Protein 5DZ8 (pdb70)

B-factor: mean 48.34, std 18.83, range [22.25, 152.91]

Sequence (319 aa):
GPNVAFDIKAQAKGVAEYGNSITAKTKPDGSFEFNHDIDGVKTIGYGKLTGKVNHHYVANKDGSVTAFVDSVTLYKYEYRNVAQNAAVNQNIVFRVLTKDGRPIFEKAHNGNKTFAETLNKTLQLNLKYELKPHASSGNVEVFKIHDDWVHDTHGSALVSYVNNNGPNVAFDIKAQASITAKTKPDGSFEFNHDIDGVKTIGYGKLTGKVNHHYVANKDGSVTAFVDSVTLYKYEYRNVAQNNQNIVFRVLTKDGRPIFEKAHNGNKTFAETLNKTLQLNLKYELKPHASSGNVEVFKIHDDWVHDTHGSALVSYVNNN

Foldseek 3Di:
DDDDDDFDKDADDDVDPPCPRMGWDDDPQFWTKDKDFPLPVHTQKIKMKTWGFHKDKDADPQGKIKIWGFKIWTFKIWMDTDHARPNQQKKKKKWKFFPVRHTQDIDIGRSHDTDMDTRGDIDTDGDMDTGDVVRDPPDDDGIDMDIDIDRDPDDDDDDDDDDPD/DDDDDDAAQDDVCKGDDDDRQFKGKMKHWPVPNPIFKMKMWIWGFHWDWDDDPQQKIKIWRFWIWTFKMWMGTDDADLKWKKKWKFFPVGHTQDIDIDRRHDTDMDTRGDIGTDGDMDTGDVVRDPPDDDGIDMDTDMDRDDDDDDDDDDDDPD

Secondary structure (DSSP, 8-state):
---EEEEEEEEE-----SSTT---EE-TTSEEEEEE---SSS--EEEEEEEEEEEEEEE-TTS-EEEEEEEEEEEEEEEEE-S--SSTTEEEEEEEE-TTS-EEEEEEE-SSS-EEEEEEEEEEEEEEEEE-TT-B---EEEEEEEEEEEE--EEEEEEEEEE--/---EEEEEEEE------B-TTSEEEEEE--TTTS--EEEEEEEEEEEEEEE-TTS-EEEEEEEEEEEEEEEEE-S---EEEEEEEEETTS-EEEEEEE-SSS-EEEEEEEEEEEEEEEEE-TT-B---EEEEEEEEEEEE--EEEEEEEEEE--

Radius of gyration: 28.19 Å; Cα contacts (8 Å, |Δi|>4): 865; chains: 2; bounding box: 104×36×44 Å

Organism: Streptococcus agalactiae serotype III (strain NEM316) (NCBI:txid211110)

InterPro domains:
  IPR019931 LPXTG cell wall anchor motif [PF00746] (893-931)
  IPR019931 LPXTG cell wall anchor motif [PS50847] (900-932)
  IPR021197 Cross-wall-targeting lipoprotein motif [TIGR03726] (9-41)
  IPR026345 Adhesin isopeptide-forming adherence domain [PF17998] (554-723)
  IPR026345 Adhesin isopeptide-forming adherence domain [TIGR04228] (554-723)
  IPR032300 Cell surface antigen, C-terminal [PF16364] (728-882)
  IPR041237 Adhesin BspA, variable domain [PF18220] (300-449)

Solvent-accessible surface area: 16011 Å² total

Nearest PDB structures (foldseek):
  5dz8-assembly1_A  TM=1.006E+00  e=2.793E-30  Streptococcus agalactiae NEM316
  5dz8-assembly1_B  TM=9.490E-01  e=5.717E-24  Streptococcus agalactiae NEM316
  3qaz-assembly8_X  TM=2.531E-01  e=1.085E+00  Homo sapiens
  3qb7-assembly2_C  TM=2.682E-01  e=1.653E+00  Homo sapiens
  6oel-assembly1_C  TM=3.360E-01  e=4.265E+00  Homo sapiens

Structure (mmCIF, N/CA/C/O backbone):
data_5DZ8
#
_entry.id   5DZ8
#
_cell.length_a   148.140
_cell.length_b   34.420
_cell.length_c   92.600
_cell.angle_alpha   90.00
_cell.angle_beta   127.31
_cell.angle_gamma   90.00
#
_symmetry.space_group_name_H-M   'C 1 2 1'
#
loop_
_entity.id
_entity.type
_entity.pdbx_description
1 polymer 'BspA (BspA_V)'
2 non-polymer 'ACETATE ION'
3 non-polymer DI(HYDROXYETHYL)ETHER
4 non-polymer 1,2-ETHANEDIOL
5 water water
#
loop_
_atom_site.group_PDB
_atom_site.id
_atom_site.type_symbol
_atom_site.label_atom_id
_atom_site.label_alt_id
_atom_site.label_comp_id
_atom_site.label_asym_id
_atom_site.label_entity_id
_atom_site.label_seq_id
_atom_site.pdbx_PDB_ins_code
_atom_site.Cartn_x
_atom_site.Cartn_y
_atom_site.Cartn_z
_atom_site.occupancy
_atom_site.B_iso_or_equiv
_atom_site.auth_seq_id
_atom_site.auth_comp_id
_atom_site.auth_asym_id
_atom_site.auth_atom_id
_atom_site.pdbx_PDB_model_num
ATOM 1 N N . GLY A 1 1 ? 34.334 -17.449 31.749 1.00 59.38 -1 GLY A N 1
ATOM 2 C CA . GLY A 1 1 ? 32.998 -18.003 31.355 1.00 58.73 -1 GLY A CA 1
ATOM 3 C C . GLY A 1 1 ? 31.902 -16.980 31.072 1.00 54.07 -1 GLY A C 1
ATOM 4 O O . GLY A 1 1 ? 32.075 -15.786 31.259 1.00 50.35 -1 GLY A O 1
ATOM 5 N N . PRO A 1 2 ? 30.737 -17.447 30.619 1.00 49.41 0 PRO A N 1
ATOM 6 C CA . PRO A 1 2 ? 29.755 -16.463 30.171 1.00 42.29 0 PRO A CA 1
ATOM 7 C C . PRO A 1 2 ? 29.454 -15.443 31.237 1.00 44.15 0 PRO A C 1
ATOM 8 O O . PRO A 1 2 ? 29.192 -15.745 32.402 1.00 54.56 0 PRO A O 1
ATOM 12 N N . ASN A 1 3 ? 28.909 -14.129 30.655 1.00 34.12 285 ASN A N 1
ATOM 13 C CA . ASN A 1 3 ? 28.394 -13.024 31.367 1.00 34.70 285 ASN A CA 1
ATOM 14 C C . ASN A 1 3 ? 27.219 -12.523 30.500 1.00 34.00 285 ASN A C 1
ATOM 15 O O . ASN A 1 3 ? 27.312 -11.522 29.797 1.00 33.20 285 ASN A O 1
ATOM 20 N N . VAL A 1 4 ? 26.147 -13.303 30.530 1.00 35.74 286 VAL A N 1
ATOM 21 C CA . VAL A 1 4 ? 24.977 -13.080 29.759 1.00 36.49 286 VAL A CA 1
ATOM 22 C C . VAL A 1 4 ? 23.777 -12.723 30.590 1.00 32.04 286 VAL A C 1
ATOM 23 O O . VAL A 1 4 ? 23.469 -13.437 31.460 1.00 33.40 286 VAL A O 1
ATOM 27 N N . ALA A 1 5 ? 23.077 -11.643 30.244 1.00 30.38 287 ALA A N 1
ATOM 28 C CA . ALA A 1 5 ? 2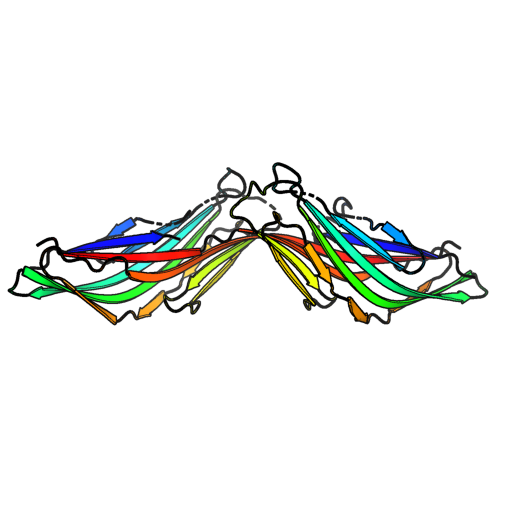1.791 -11.347 30.821 1.00 28.69 287 ALA A CA 1
ATOM 29 C C . ALA A 1 5 ? 20.630 -11.918 29.962 1.00 31.37 287 ALA A C 1
ATOM 30 O O . ALA A 1 5 ? 20.486 -11.603 28.760 1.00 30.40 287 ALA A O 1
ATOM 32 N N . PHE A 1 6 ? 19.827 -12.771 30.590 1.00 28.50 288 PHE A N 1
ATOM 33 C CA . PHE A 1 6 ? 18.717 -13.450 29.952 1.00 29.57 288 PHE A CA 1
ATOM 34 C C . PHE A 1 6 ? 17.437 -12.774 30.416 1.00 29.29 288 PHE A C 1
ATOM 35 O O . PHE A 1 6 ? 17.294 -12.527 31.575 1.00 28.01 288 PHE A O 1
ATOM 43 N N . ASP A 1 7 ? 16.517 -12.475 29.521 1.00 28.91 289 ASP A N 1
ATOM 44 C CA . ASP A 1 7 ? 15.167 -12.171 29.970 1.00 32.34 289 ASP A CA 1
ATOM 45 C C . ASP A 1 7 ? 14.111 -12.731 29.077 1.00 28.23 289 ASP A C 1
ATOM 46 O O . ASP A 1 7 ? 14.372 -13.115 27.939 1.00 24.34 289 ASP A O 1
ATOM 51 N N . ILE A 1 8 ? 12.903 -12.810 29.630 1.00 27.77 290 ILE A N 1
ATOM 52 C CA . ILE A 1 8 ? 11.746 -13.107 28.845 1.00 28.20 290 ILE A CA 1
ATOM 53 C C . ILE A 1 8 ? 10.652 -12.143 29.230 1.00 26.70 290 ILE A C 1
ATOM 54 O O . ILE A 1 8 ? 10.549 -11.760 30.362 1.00 28.16 290 ILE A O 1
ATOM 59 N N . LYS A 1 9 ? 9.870 -11.738 28.241 1.00 28.74 291 LYS A N 1
ATOM 60 C CA . LYS A 1 9 ? 8.815 -10.799 28.411 1.00 30.54 291 LYS A CA 1
ATOM 61 C C . LYS A 1 9 ? 7.647 -11.015 27.429 1.00 29.19 291 LYS A C 1
ATOM 62 O O . LYS A 1 9 ? 7.735 -11.775 26.486 1.00 31.67 291 LYS A O 1
ATOM 68 N N . ALA A 1 10 ? 6.560 -10.328 27.670 1.00 27.93 292 ALA A N 1
ATOM 69 C CA . ALA A 1 10 ? 5.368 -10.460 26.846 1.00 32.18 292 ALA A CA 1
ATOM 70 C C . ALA A 1 10 ? 4.939 -9.088 26.414 1.00 33.12 292 ALA A C 1
ATOM 71 O O . ALA A 1 10 ? 4.892 -8.143 27.218 1.00 33.21 292 ALA A O 1
ATOM 73 N N . GLN A 1 11 ? 4.641 -9.006 25.141 1.00 34.81 293 GLN A N 1
ATOM 74 C CA . GLN A 1 11 ? 4.224 -7.787 24.524 1.00 41.73 293 GLN A CA 1
ATOM 75 C C . GLN A 1 11 ? 3.017 -8.055 23.644 1.00 40.07 293 GLN A C 1
ATOM 76 O O . GLN A 1 11 ? 2.992 -9.013 22.838 1.00 38.66 293 GLN A O 1
ATOM 82 N N . ALA A 1 12 ? 2.012 -7.209 23.805 1.00 48.19 294 ALA A N 1
ATOM 83 C CA . ALA A 1 12 ? 0.789 -7.294 23.016 1.00 54.92 294 ALA A CA 1
ATOM 84 C C . ALA A 1 12 ? 1.055 -6.809 21.598 1.00 55.54 294 ALA A C 1
ATOM 85 O O . ALA A 1 12 ? 1.779 -5.872 21.430 1.00 47.10 294 ALA A O 1
ATOM 87 N N . LYS A 1 13 ? 0.494 -7.513 20.609 1.00 67.28 295 LYS A N 1
ATOM 88 C CA . LYS A 1 13 ? 0.337 -7.054 19.217 1.00 78.84 295 LYS A CA 1
ATOM 89 C C . LYS A 1 13 ? -0.398 -5.703 19.073 1.00 79.15 295 LYS A C 1
ATOM 90 O O . LYS A 1 13 ? -1.626 -5.653 19.045 1.00 74.82 295 LYS A O 1
ATOM 92 N N . GLY A 1 14 ? 0.379 -4.623 19.014 1.00 87.05 296 GLY A N 1
ATOM 93 C CA . GLY A 1 14 ? -0.079 -3.312 18.548 1.00 96.63 296 GLY A CA 1
ATOM 94 C C . GLY A 1 14 ? 0.752 -2.944 17.329 1.00 103.21 296 GLY A C 1
ATOM 95 O O . GLY A 1 14 ? 1.651 -3.697 16.953 1.00 103.76 296 GLY A O 1
ATOM 96 N N . VAL A 1 15 ? 0.451 -1.783 16.737 1.00 111.29 297 VAL A N 1
ATOM 97 C CA . VAL A 1 15 ? 1.065 -1.244 15.485 1.00 113.47 297 VAL A CA 1
ATOM 98 C C . VAL A 1 15 ? 0.157 -1.622 14.323 1.00 108.92 297 VAL A C 1
ATOM 99 O O . VAL A 1 15 ? 0.086 -0.885 13.349 1.00 104.91 297 VAL A O 1
ATOM 103 N N . ALA A 1 18 ? 1.588 0.787 17.853 1.00 83.75 300 ALA A N 1
ATOM 104 C CA . ALA A 1 18 ? 2.258 0.671 19.144 1.00 84.24 300 ALA A CA 1
ATOM 105 C C . ALA A 1 18 ? 3.792 0.494 18.962 1.00 89.08 300 ALA A C 1
ATOM 106 O O . ALA A 1 18 ? 4.408 1.183 18.116 1.00 72.62 300 ALA A O 1
ATOM 108 N N . GLU A 1 19 ? 4.401 -0.441 19.708 1.00 90.08 301 GLU A N 1
ATOM 109 C CA . GLU A 1 19 ? 5.807 -0.311 20.123 1.00 88.29 301 GLU A CA 1
ATOM 110 C C . GLU A 1 19 ? 6.053 1.111 20.698 1.00 81.35 301 GLU A C 1
ATOM 111 O O . GLU A 1 19 ? 6.916 1.846 20.202 1.00 84.81 301 GLU A O 1
ATOM 113 N N . TYR A 1 20 ? 5.220 1.497 21.681 1.00 69.48 302 TYR A N 1
ATOM 114 C CA . TYR A 1 20 ? 5.512 2.582 22.646 1.00 58.53 302 TYR A CA 1
ATOM 115 C C . TYR A 1 20 ? 6.005 1.994 24.004 1.00 55.38 302 TYR A C 1
ATOM 116 O O . TYR A 1 20 ? 6.399 2.744 24.903 1.00 47.48 302 TYR A O 1
ATOM 125 N N . GLY A 1 21 ? 5.962 0.658 24.153 1.00 50.28 303 GLY A N 1
ATOM 126 C CA . GLY A 1 21 ? 6.510 -0.052 25.320 1.00 42.42 303 GLY A CA 1
ATOM 127 C C . GLY A 1 21 ? 5.577 -0.218 26.515 1.00 41.48 303 GLY A C 1
ATOM 128 O O . GLY A 1 21 ? 5.949 -0.827 27.536 1.00 46.03 303 GLY A O 1
ATOM 129 N N . ASN A 1 22 ? 4.369 0.314 26.417 1.00 40.14 304 ASN A N 1
ATOM 130 C CA . ASN A 1 22 ? 3.445 0.284 27.569 1.00 49.71 304 ASN A CA 1
ATOM 131 C C . ASN A 1 22 ? 2.848 -1.097 27.908 1.00 53.43 304 ASN A C 1
ATOM 132 O O . ASN A 1 22 ? 2.531 -1.335 29.083 1.00 49.22 304 ASN A O 1
ATOM 137 N N . SER A 1 23 ? 2.669 -1.977 26.899 1.00 55.18 305 SER A N 1
ATOM 138 C CA . SER A 1 23 ? 2.068 -3.338 27.122 1.00 57.95 305 SER A CA 1
ATOM 139 C C . SER A 1 23 ? 3.095 -4.420 27.633 1.00 52.27 305 SER A C 1
ATOM 140 O O . SER A 1 23 ? 2.742 -5.539 27.970 1.00 61.62 305 SER A O 1
ATOM 143 N N . ILE A 1 24 ? 4.358 -4.054 27.720 1.00 54.54 306 ILE A N 1
ATOM 144 C CA . ILE A 1 24 ? 5.426 -4.974 28.070 1.00 51.00 306 ILE A CA 1
ATOM 145 C C . ILE A 1 24 ? 5.313 -5.435 29.519 1.00 48.25 306 ILE A C 1
ATOM 146 O O . ILE A 1 24 ? 5.278 -4.620 30.409 1.00 53.20 306 ILE A O 1
ATOM 159 N N . THR A 1 26 ? 7.442 -7.829 32.160 1.00 44.04 308 THR A N 1
ATOM 160 C CA . THR A 1 26 ? 8.642 -8.627 32.353 1.00 44.38 308 THR A CA 1
ATOM 161 C C . THR A 1 26 ? 8.299 -9.756 33.308 1.00 39.20 308 THR A C 1
ATOM 162 O O . THR A 1 26 ? 7.467 -9.640 34.190 1.00 46.74 308 THR A O 1
ATOM 166 N N . ALA A 1 27 ? 8.807 -10.911 32.983 1.00 36.96 309 ALA A N 1
ATOM 167 C CA . ALA A 1 27 ? 8.558 -12.081 33.761 1.00 32.23 309 ALA A CA 1
ATOM 168 C C . ALA A 1 27 ? 9.585 -12.097 34.906 1.00 32.24 309 ALA A C 1
ATOM 169 O O . ALA A 1 27 ? 10.713 -11.640 34.776 1.00 32.82 309 ALA A O 1
ATOM 171 N N . LYS A 1 28 ? 9.174 -12.660 36.012 1.00 30.54 310 LYS A N 1
ATOM 172 C CA . LYS A 1 28 ? 10.082 -13.128 36.992 1.00 34.53 310 LYS A CA 1
ATOM 173 C C . LYS A 1 28 ? 10.886 -14.299 36.361 1.00 32.31 310 LYS A C 1
ATOM 174 O O . LYS A 1 28 ? 10.292 -15.153 35.763 1.00 34.08 310 LYS A O 1
ATOM 180 N N . THR A 1 29 ? 12.218 -14.254 36.397 1.00 30.79 311 THR A N 1
ATOM 181 C CA . THR A 1 29 ? 13.102 -15.255 35.760 1.00 30.41 311 THR A CA 1
ATOM 182 C C . THR A 1 29 ? 14.272 -15.588 36.640 1.00 31.04 311 THR A C 1
ATOM 183 O O . THR A 1 29 ? 14.576 -14.845 37.562 1.00 32.77 311 THR A O 1
ATOM 187 N N . LYS A 1 30 ? 14.884 -16.736 36.358 1.00 31.72 312 LYS A N 1
ATOM 188 C CA . LYS A 1 30 ? 16.167 -17.126 36.877 1.00 32.43 312 LYS A CA 1
ATOM 189 C C . LYS A 1 30 ? 17.116 -17.313 35.695 1.00 32.21 312 LYS A C 1
ATOM 190 O O . LYS A 1 30 ? 16.691 -17.487 34.608 1.00 29.29 312 LYS A O 1
ATOM 196 N N . PRO A 1 31 ? 18.423 -17.315 35.955 1.00 32.03 313 PRO A N 1
ATOM 197 C CA . PRO A 1 31 ? 19.374 -17.486 34.883 1.00 34.92 313 PRO A CA 1
ATOM 198 C C . PRO A 1 31 ? 19.355 -18.835 34.200 1.00 30.56 313 PRO A C 1
ATOM 199 O O . PRO A 1 31 ? 19.802 -18.930 33.076 1.00 32.68 313 PRO A O 1
ATOM 203 N N . ASP A 1 32 ? 18.904 -19.875 34.876 1.00 29.02 314 ASP A N 1
ATOM 204 C CA . ASP A 1 32 ? 18.765 -21.182 34.231 1.00 29.56 314 ASP A CA 1
ATOM 205 C C . ASP A 1 32 ? 17.579 -21.217 33.190 1.00 28.52 314 ASP A C 1
ATOM 206 O O . ASP A 1 32 ? 17.389 -22.219 32.544 1.00 31.33 314 ASP A O 1
ATOM 211 N N . GLY A 1 33 ? 16.764 -20.173 33.080 1.00 25.54 315 GLY A N 1
ATOM 212 C CA . GLY A 1 33 ? 15.719 -20.097 32.061 1.00 24.08 315 GLY A CA 1
ATOM 213 C C . GLY A 1 33 ? 14.341 -20.158 32.667 1.00 23.22 315 GLY A C 1
ATOM 214 O O . GLY A 1 33 ? 13.357 -19.941 31.968 1.00 24.05 315 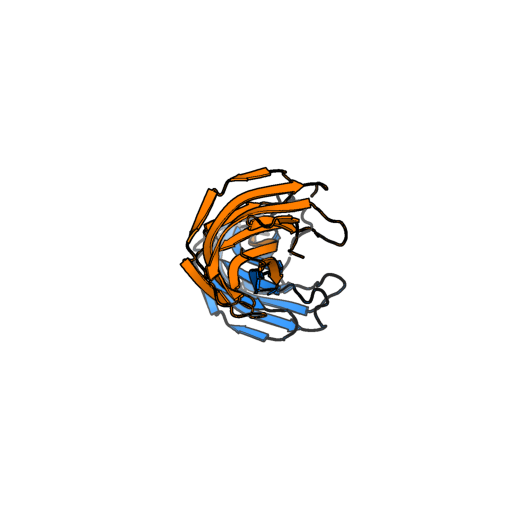GLY A O 1
ATOM 215 N N . SER A 1 34 ? 14.254 -20.456 33.958 1.00 22.55 316 SER A N 1
ATOM 216 C CA . SER A 1 34 ? 12.985 -20.554 34.644 1.00 26.03 316 SER A CA 1
ATOM 217 C C . SER A 1 34 ? 12.257 -19.248 34.575 1.00 26.66 316 SER A C 1
ATOM 218 O O . SER A 1 34 ? 12.877 -18.153 34.715 1.00 27.50 316 SER A O 1
ATOM 221 N N . PHE A 1 35 ? 10.951 -19.332 34.364 1.00 24.83 317 PHE A N 1
ATOM 222 C CA . PHE A 1 35 ? 10.173 -18.126 34.340 1.00 26.33 317 PHE A CA 1
ATOM 223 C C . PHE A 1 35 ? 8.773 -18.304 34.818 1.00 27.58 317 PHE A C 1
ATOM 224 O O . PHE A 1 35 ? 8.221 -19.390 34.801 1.00 28.46 317 PHE A O 1
ATOM 232 N N . GLU A 1 36 ? 8.176 -17.168 35.099 1.00 27.79 318 GLU A N 1
ATOM 233 C CA . GLU A 1 36 ? 6.834 -17.074 35.548 1.00 32.46 318 GLU A CA 1
ATOM 234 C C . GLU A 1 36 ? 6.262 -15.690 35.191 1.00 34.11 318 GLU A C 1
ATOM 235 O O . GLU A 1 36 ? 6.742 -14.648 35.672 1.00 32.82 318 GLU A O 1
ATOM 241 N N . PHE A 1 37 ? 5.248 -15.720 34.336 1.00 36.48 319 PHE A N 1
ATOM 242 C CA . PHE A 1 37 ? 4.361 -14.576 34.076 1.00 37.99 319 PHE A CA 1
ATOM 243 C C . PHE A 1 37 ? 3.163 -14.526 35.010 1.00 35.26 319 PHE A C 1
ATOM 244 O O . PHE A 1 37 ? 2.490 -15.503 35.168 1.00 36.25 319 PHE A O 1
ATOM 252 N N . ASN A 1 38 ? 2.873 -13.363 35.562 1.00 40.36 320 ASN A N 1
ATOM 253 C CA . ASN A 1 38 ? 1.660 -13.138 36.383 1.00 40.60 320 ASN A CA 1
ATOM 254 C C . ASN A 1 38 ? 0.802 -12.103 35.699 1.00 38.03 320 ASN A C 1
ATOM 255 O O . ASN A 1 38 ? 1.312 -11.128 35.276 1.00 50.05 320 ASN A O 1
ATOM 260 N N . HIS A 1 39 ? -0.482 -12.319 35.549 1.00 42.57 321 HIS A N 1
AT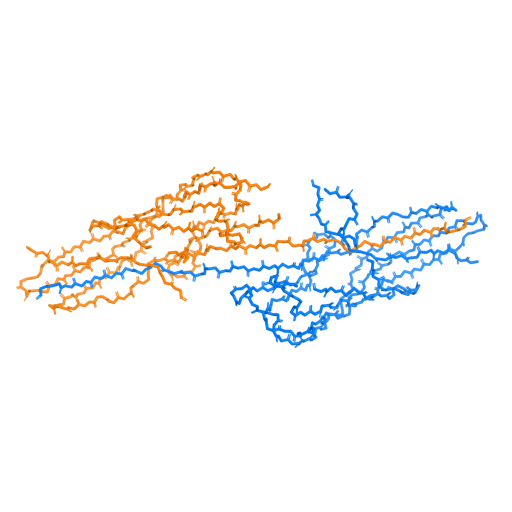OM 261 C CA . HIS A 1 39 ? -1.381 -11.277 35.056 1.00 43.28 321 HIS A CA 1
ATOM 262 C C . HIS A 1 39 ? -2.650 -11.067 35.925 1.00 46.25 321 HIS A C 1
ATOM 263 O O . HIS A 1 39 ? -3.265 -12.021 36.422 1.00 45.62 321 HIS A O 1
ATOM 270 N N . ASP A 1 40 ? -3.015 -9.796 36.107 1.00 47.20 322 ASP A N 1
ATOM 271 C CA . ASP A 1 40 ? -4.278 -9.379 36.748 1.00 47.57 322 ASP A CA 1
ATOM 272 C C . ASP A 1 40 ? -5.410 -9.448 35.747 1.00 48.69 322 ASP A C 1
ATOM 273 O O . ASP A 1 40 ? -5.288 -8.911 34.661 1.00 55.31 322 ASP A O 1
ATOM 286 N N . ILE A 1 42 ? -9.199 -8.286 34.856 1.00 60.95 324 ILE A N 1
ATOM 287 C CA . ILE A 1 42 ? -10.043 -7.101 35.103 1.00 63.10 324 ILE A CA 1
ATOM 288 C C . ILE A 1 42 ? -11.400 -7.317 34.431 1.00 61.90 324 ILE A C 1
ATOM 289 O O . ILE A 1 42 ? -11.433 -7.744 33.289 1.00 63.89 324 ILE A O 1
ATOM 294 N N . ASP A 1 43 ? -12.508 -6.959 35.090 1.00 62.03 325 ASP A N 1
ATOM 295 C CA . ASP A 1 43 ? -13.867 -7.286 34.609 1.00 60.30 325 ASP A CA 1
ATOM 296 C C . ASP A 1 43 ? -14.884 -6.226 34.035 1.00 66.88 325 ASP A C 1
ATOM 297 O O . ASP A 1 43 ? -16.068 -6.564 33.937 1.00 71.40 325 ASP A O 1
ATOM 302 N N . GLY A 1 44 ? -14.550 -4.980 33.688 1.00 68.36 326 GLY A N 1
ATOM 303 C CA . GLY A 1 44 ? -13.402 -4.211 34.112 1.00 68.86 326 GLY A CA 1
ATOM 304 C C . GLY A 1 44 ? -13.846 -3.056 35.008 1.00 73.35 326 GLY A C 1
ATOM 305 O O . GLY A 1 44 ? -13.623 -1.900 34.697 1.00 71.08 326 GLY A O 1
ATOM 306 N N . VAL A 1 45 ? -14.493 -3.396 36.121 1.00 76.54 327 VAL A N 1
ATOM 307 C CA . VAL A 1 45 ? -14.701 -2.477 37.260 1.00 78.41 327 VAL A CA 1
ATOM 308 C C . VAL A 1 45 ? -13.601 -2.764 38.319 1.00 77.91 327 VAL A C 1
ATOM 309 O O . VAL A 1 45 ? -13.209 -1.859 39.058 1.00 77.94 327 VAL A O 1
ATOM 313 N N . LYS A 1 46 ? -13.134 -4.019 38.403 1.00 72.83 328 LYS A N 1
ATOM 314 C CA . LYS A 1 46 ? -12.029 -4.407 39.307 1.00 69.69 328 LYS A CA 1
ATOM 315 C C . LYS A 1 46 ? -11.384 -5.753 38.918 1.00 66.99 328 LYS A C 1
ATOM 316 O O . LYS A 1 46 ? -11.827 -6.419 37.968 1.00 65.77 328 LYS A O 1
ATOM 322 N N . THR A 1 47 ? -10.357 -6.135 39.690 1.00 53.42 329 THR A N 1
ATOM 323 C CA . THR A 1 47 ? -9.682 -7.400 39.553 1.00 48.06 329 THR A CA 1
ATOM 324 C C . THR A 1 47 ? -10.564 -8.561 40.035 1.00 46.82 329 THR A C 1
ATOM 325 O O . THR A 1 47 ? -10.970 -8.613 41.193 1.00 50.63 329 THR A O 1
ATOM 329 N N . ILE A 1 48 ? -10.877 -9.482 39.134 1.00 45.21 330 ILE A N 1
ATOM 330 C CA . ILE A 1 48 ? -11.582 -10.723 39.500 1.00 45.58 330 ILE A CA 1
ATOM 331 C C . ILE A 1 48 ? -10.646 -11.903 39.714 1.00 42.25 330 ILE A C 1
ATOM 332 O O . ILE A 1 48 ? -11.053 -12.895 40.296 1.00 42.56 330 ILE A O 1
ATOM 337 N N . GLY A 1 49 ? -9.403 -11.818 39.233 1.00 43.82 331 GLY A N 1
ATOM 338 C CA . GLY A 1 49 ? -8.439 -12.898 39.458 1.00 46.95 331 GLY A CA 1
ATOM 339 C C . GLY A 1 49 ? -7.045 -12.669 38.925 1.00 43.70 331 GLY A C 1
ATOM 340 O O . GLY A 1 49 ? -6.820 -11.728 38.179 1.00 39.43 331 GLY A O 1
ATOM 341 N N . TYR A 1 50 ? -6.139 -13.570 39.316 1.00 43.46 332 TYR A N 1
ATOM 342 C CA . TYR A 1 50 ? -4.752 -13.613 38.852 1.00 42.31 332 TYR A CA 1
ATOM 343 C C . TYR A 1 50 ? -4.395 -14.923 38.108 1.00 40.61 332 TYR A C 1
ATOM 344 O O . TYR A 1 50 ? -4.669 -16.027 38.580 1.00 45.58 332 TYR A O 1
ATOM 353 N N . GLY A 1 51 ? -3.786 -14.775 36.940 1.00 37.46 333 GLY A N 1
ATOM 354 C CA . GLY A 1 51 ? -3.341 -15.859 36.103 1.00 33.59 333 GLY A CA 1
ATOM 355 C C . GLY A 1 51 ? -1.833 -15.938 36.232 1.00 32.94 333 GLY A C 1
ATOM 356 O O . GLY A 1 51 ? -1.182 -14.951 36.469 1.00 33.17 333 GLY A O 1
ATOM 357 N N . LYS A 1 52 ? -1.305 -17.137 36.123 1.00 31.55 334 LYS A N 1
ATOM 358 C CA . LYS A 1 52 ? 0.092 -17.411 36.256 1.00 31.20 334 LYS A CA 1
ATOM 359 C C . LYS A 1 52 ? 0.455 -18.500 35.247 1.00 28.95 334 LYS A C 1
ATOM 360 O O . LYS A 1 52 ? -0.140 -19.575 35.253 1.00 27.06 334 LYS A O 1
ATOM 366 N N . LEU A 1 53 ? 1.404 -18.187 34.372 1.00 26.62 335 LEU A N 1
ATOM 367 C CA . LEU A 1 53 ? 1.977 -19.151 33.445 1.00 26.77 335 LEU A CA 1
ATOM 368 C C . LEU A 1 53 ? 3.444 -19.373 33.831 1.00 25.53 335 LEU A C 1
ATOM 369 O O . LEU A 1 53 ? 4.217 -18.409 33.834 1.00 27.68 335 LEU A O 1
ATOM 374 N N . THR A 1 54 ? 3.798 -20.625 34.122 1.00 22.25 336 THR A N 1
ATOM 375 C CA . THR A 1 54 ? 5.144 -21.032 34.485 1.00 25.21 336 THR A CA 1
ATOM 376 C C . THR A 1 54 ? 5.755 -21.858 33.384 1.00 24.99 336 THR A C 1
ATOM 377 O O . THR A 1 54 ? 5.073 -22.550 32.661 1.00 25.36 336 THR A O 1
ATOM 381 N N . GLY A 1 55 ? 7.063 -21.778 33.284 1.00 24.35 337 GLY A N 1
ATOM 382 C CA . GLY A 1 55 ? 7.782 -22.478 32.262 1.00 25.77 337 GLY A CA 1
ATOM 383 C C . GLY A 1 55 ? 9.295 -22.377 32.402 1.00 24.01 337 GLY A C 1
ATOM 384 O O . GLY A 1 55 ? 9.781 -21.875 33.360 1.00 24.83 337 GLY A O 1
ATOM 385 N N . LYS A 1 56 ? 10.021 -22.828 31.399 1.00 25.39 338 LYS A N 1
ATOM 386 C CA . LYS A 1 56 ? 11.464 -22.772 31.416 1.00 27.76 338 LYS A CA 1
ATOM 387 C C . LYS A 1 56 ? 12.008 -22.764 30.022 1.00 28.21 338 LYS A C 1
ATOM 388 O O . LYS A 1 56 ? 11.646 -23.617 29.221 1.00 27.51 338 LYS A O 1
ATOM 394 N N . VAL A 1 57 ? 12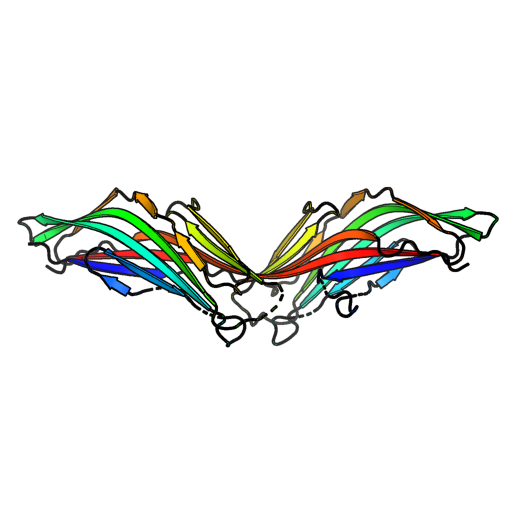.885 -21.803 29.741 1.00 27.88 339 VAL A N 1
ATOM 395 C CA . VAL A 1 57 ? 13.637 -21.783 28.495 1.00 30.59 339 VAL A CA 1
ATOM 396 C C . VAL A 1 57 ? 14.854 -22.639 28.706 1.00 31.18 339 VAL A C 1
ATOM 397 O O . VAL A 1 57 ? 15.570 -22.471 29.711 1.00 29.98 339 VAL A O 1
ATOM 401 N N . ASN A 1 58 ? 15.056 -23.585 27.780 1.00 33.04 340 ASN A N 1
ATOM 402 C CA . ASN A 1 58 ? 16.237 -24.451 27.821 1.00 32.53 340 ASN A CA 1
ATOM 403 C C . ASN A 1 58 ? 17.323 -23.893 26.951 1.00 29.45 340 ASN A C 1
ATOM 404 O O . ASN A 1 58 ? 17.272 -23.953 25.712 1.00 31.76 340 ASN A O 1
ATOM 409 N N . HIS A 1 59 ? 18.303 -23.289 27.598 1.00 27.27 341 HIS A N 1
ATOM 410 C CA . HIS A 1 59 ? 19.390 -22.685 26.864 1.00 30.21 341 HIS A CA 1
ATOM 411 C C . HIS A 1 59 ? 20.750 -23.009 27.484 1.00 32.60 341 HIS A C 1
ATOM 412 O O . HIS A 1 59 ? 20.854 -23.414 28.632 1.00 32.71 341 HIS A O 1
ATOM 419 N N . HIS A 1 60 ? 21.796 -22.812 26.709 1.00 34.16 342 HIS A N 1
ATOM 420 C CA . HIS A 1 60 ? 23.152 -22.953 27.236 1.00 37.69 342 HIS A CA 1
ATOM 421 C C . HIS A 1 60 ? 24.102 -22.048 26.436 1.00 35.04 342 HIS A C 1
ATOM 422 O O . HIS A 1 60 ? 23.806 -21.644 25.310 1.00 35.33 342 HIS A O 1
ATOM 429 N N . TYR A 1 61 ? 25.194 -21.711 27.092 1.00 34.12 343 TYR A N 1
ATOM 430 C CA . TYR A 1 61 ? 26.116 -20.714 26.651 1.00 39.58 343 TYR A CA 1
ATOM 431 C C . TYR A 1 61 ? 27.537 -21.273 26.507 1.00 39.84 343 TYR A C 1
ATOM 432 O O . TYR A 1 61 ? 28.027 -21.910 27.435 1.00 39.54 343 TYR A O 1
ATOM 441 N N . VAL A 1 62 ? 28.203 -20.958 25.394 1.00 39.39 344 VAL A N 1
ATOM 442 C CA . VAL A 1 62 ? 29.656 -21.201 25.270 1.00 45.19 344 VAL A CA 1
ATOM 443 C C . VAL A 1 62 ? 30.492 -19.894 25.235 1.00 42.15 344 VAL A C 1
ATOM 444 O O . VAL A 1 62 ? 30.324 -19.073 24.348 1.00 34.25 344 VAL A O 1
ATOM 448 N N . ALA A 1 63 ? 31.366 -19.688 26.221 1.00 43.13 345 ALA A N 1
ATOM 449 C CA . ALA A 1 63 ? 32.255 -18.495 26.205 1.00 49.73 345 ALA A CA 1
ATOM 450 C C . ALA A 1 63 ? 33.423 -18.692 25.209 1.00 51.48 345 ALA A C 1
ATOM 451 O O . ALA A 1 63 ? 33.967 -19.773 25.134 1.00 51.02 345 ALA A O 1
ATOM 453 N N . ASN A 1 64 ? 33.773 -17.675 24.428 1.00 49.24 346 ASN A N 1
ATOM 454 C CA . ASN A 1 64 ? 34.988 -17.725 23.581 1.00 51.35 346 ASN A CA 1
ATOM 455 C C . ASN A 1 64 ? 36.093 -16.873 24.171 1.00 50.92 346 ASN A C 1
ATOM 456 O O . ASN A 1 64 ? 35.801 -16.010 24.992 1.00 55.05 346 ASN A O 1
ATOM 461 N N . LYS A 1 65 ? 37.340 -17.101 23.733 1.00 57.56 347 LYS A N 1
ATOM 462 C CA . LYS A 1 65 ? 38.533 -16.353 24.216 1.00 58.69 347 LYS A CA 1
ATOM 463 C C . LYS A 1 65 ? 38.389 -14.829 24.118 1.00 55.13 347 LYS A C 1
ATOM 464 O O . LYS A 1 65 ? 38.607 -14.120 25.087 1.00 53.57 347 LYS A O 1
ATOM 466 N N . ASP A 1 66 ? 37.947 -14.364 22.952 1.00 51.83 348 ASP A N 1
ATOM 467 C CA . ASP A 1 66 ? 37.767 -12.925 22.637 1.00 51.97 348 ASP A CA 1
ATOM 468 C C . ASP A 1 66 ? 36.642 -12.176 23.384 1.00 53.00 348 ASP A C 1
ATOM 469 O O . ASP A 1 66 ? 36.381 -11.005 23.103 1.00 54.22 348 ASP A O 1
ATOM 474 N N . GLY A 1 67 ? 35.916 -12.870 24.260 1.00 44.82 349 GLY A N 1
ATOM 475 C CA . GLY A 1 67 ? 34.874 -12.260 25.048 1.00 43.62 349 GLY A CA 1
ATOM 476 C C . GLY A 1 67 ? 33.482 -12.389 24.459 1.00 35.73 349 GLY A C 1
ATOM 477 O O . GLY A 1 67 ? 32.497 -12.066 25.123 1.00 33.45 349 GLY A O 1
ATOM 478 N N . SER A 1 68 ? 33.397 -12.878 23.239 1.00 34.57 350 SER A N 1
ATOM 479 C CA . SER A 1 68 ? 32.105 -13.191 22.646 1.00 35.33 350 SER A CA 1
ATOM 480 C C . SER A 1 68 ? 31.589 -14.480 23.290 1.00 37.13 350 SER A C 1
ATOM 481 O O . SER A 1 68 ? 32.344 -15.225 23.932 1.00 33.24 350 SER A O 1
ATOM 484 N N . VAL A 1 69 ? 30.302 -14.732 23.084 1.00 35.66 351 VAL A N 1
ATOM 485 C CA . VAL A 1 69 ? 29.619 -15.874 23.618 1.00 32.42 351 VAL A CA 1
ATOM 486 C C . VAL A 1 69 ? 28.625 -16.408 22.583 1.00 33.56 351 VAL A C 1
ATOM 487 O O . VAL A 1 69 ? 28.173 -15.654 21.733 1.00 32.62 351 VAL A O 1
ATOM 491 N N . THR A 1 70 ? 28.349 -17.724 22.603 1.00 34.17 352 THR A N 1
ATOM 492 C CA . THR A 1 70 ? 27.309 -18.324 21.763 1.00 34.92 352 THR A CA 1
ATOM 493 C C . THR A 1 70 ? 26.212 -18.793 22.702 1.00 33.72 352 THR A C 1
ATOM 494 O O . THR A 1 70 ? 26.460 -19.561 23.645 1.00 34.16 352 THR A O 1
ATOM 498 N N . ALA A 1 71 ? 25.016 -18.298 22.456 1.00 31.82 353 ALA A N 1
ATOM 499 C CA . ALA A 1 71 ? 23.852 -18.650 23.210 1.00 33.74 353 ALA A CA 1
ATOM 500 C C . ALA A 1 71 ? 23.034 -19.621 22.377 1.00 31.95 353 ALA A C 1
ATOM 501 O O . ALA A 1 71 ? 22.625 -19.272 21.298 1.00 31.00 353 ALA A O 1
ATOM 503 N N . PHE A 1 72 ? 22.761 -20.797 22.915 1.00 33.03 354 PHE A N 1
ATOM 504 C CA . PHE A 1 72 ? 21.921 -21.804 22.254 1.00 34.69 354 PHE A CA 1
ATOM 505 C C . PHE A 1 72 ? 20.579 -21.779 22.930 1.00 33.23 354 PHE A C 1
ATOM 506 O O . PHE A 1 72 ? 20.485 -22.011 24.119 1.00 30.46 354 PHE A O 1
ATOM 514 N N . VAL A 1 73 ? 19.541 -21.476 22.175 1.00 32.84 355 VAL A N 1
ATOM 515 C CA . VAL A 1 73 ? 18.200 -21.506 22.709 1.00 31.40 355 VAL A CA 1
ATOM 516 C C . VAL A 1 73 ? 17.539 -22.739 22.118 1.00 31.62 355 VAL A C 1
ATOM 517 O O . VAL A 1 73 ? 16.976 -22.674 21.040 1.00 31.63 355 VAL A O 1
ATOM 521 N N . ASP A 1 74 ? 17.581 -23.833 22.875 1.00 34.11 356 ASP A N 1
ATOM 522 C CA . ASP A 1 74 ? 17.216 -25.159 22.383 1.00 36.08 356 ASP A CA 1
ATOM 523 C C . ASP A 1 74 ? 15.722 -25.322 22.266 1.00 33.85 356 ASP A C 1
ATOM 524 O O . ASP A 1 74 ? 15.227 -25.637 21.176 1.00 36.00 356 ASP A O 1
ATOM 529 N N . SER A 1 75 ? 15.008 -25.020 23.347 1.00 30.30 357 SER A N 1
ATOM 530 C CA . SER A 1 75 ? 13.581 -25.140 23.369 1.00 28.85 357 SER A CA 1
ATOM 531 C C . SER A 1 75 ? 12.998 -24.336 24.513 1.00 28.58 357 SER A C 1
ATOM 532 O O . SER A 1 75 ? 13.731 -23.780 25.297 1.00 30.84 357 SER A O 1
ATOM 535 N N . VAL A 1 76 ? 11.675 -24.343 24.635 1.00 29.65 358 VAL A N 1
ATOM 536 C CA . VAL A 1 76 ? 11.014 -23.728 25.748 1.00 30.05 358 VAL A CA 1
ATOM 537 C C . VAL A 1 76 ? 9.876 -24.618 26.247 1.00 31.43 358 VAL A C 1
ATOM 538 O O . VAL A 1 76 ? 9.105 -25.128 25.447 1.00 30.08 358 VAL A O 1
ATOM 542 N N . THR A 1 77 ? 9.810 -24.812 27.572 1.00 27.14 359 THR A N 1
ATOM 543 C CA . THR A 1 77 ? 8.861 -25.701 28.122 1.00 29.92 359 THR A CA 1
ATOM 544 C C . THR A 1 77 ? 7.848 -24.909 28.892 1.00 28.74 359 THR A C 1
ATOM 545 O O . THR A 1 77 ? 8.224 -24.075 29.684 1.00 32.76 359 THR A O 1
ATOM 549 N N . LEU A 1 78 ? 6.571 -25.161 28.654 1.00 27.70 360 LEU A N 1
ATOM 550 C CA . LEU A 1 78 ? 5.527 -24.655 29.522 1.00 31.90 360 LEU A CA 1
ATOM 551 C C . LEU A 1 78 ? 5.095 -25.720 30.546 1.00 32.62 360 LEU A C 1
ATOM 552 O O . LEU A 1 78 ? 4.753 -26.830 30.165 1.00 32.46 360 LEU A O 1
ATOM 557 N N . TYR A 1 79 ? 5.058 -25.331 31.817 1.00 30.19 361 TYR A N 1
ATOM 558 C CA . TYR A 1 79 ? 4.682 -26.211 32.905 1.00 30.32 361 TYR A CA 1
ATOM 559 C C . TYR A 1 79 ? 3.212 -26.061 33.221 1.00 28.06 361 TYR A C 1
ATOM 560 O O . TYR A 1 79 ? 2.428 -26.960 32.939 1.00 30.24 361 TYR A O 1
ATOM 569 N N . LYS A 1 80 ? 2.811 -24.923 33.774 1.00 29.68 362 LYS A N 1
ATOM 570 C CA . LYS A 1 80 ? 1.453 -24.798 34.269 1.00 31.43 362 LYS A CA 1
ATOM 571 C C . LYS A 1 80 ? 0.817 -23.473 33.922 1.00 29.14 362 LYS A C 1
ATOM 572 O O . LYS A 1 80 ? 1.484 -22.455 33.829 1.00 28.97 362 LYS A O 1
ATOM 578 N N . TYR A 1 81 ? -0.492 -23.509 33.786 1.00 29.02 363 TYR A N 1
ATOM 579 C CA . TYR A 1 81 ? -1.308 -22.335 33.838 1.00 29.38 363 TYR A CA 1
ATOM 580 C C . TYR A 1 81 ? -2.299 -22.420 34.978 1.00 31.64 363 TYR A C 1
ATOM 581 O O . TYR A 1 81 ? -3.169 -23.289 34.977 1.00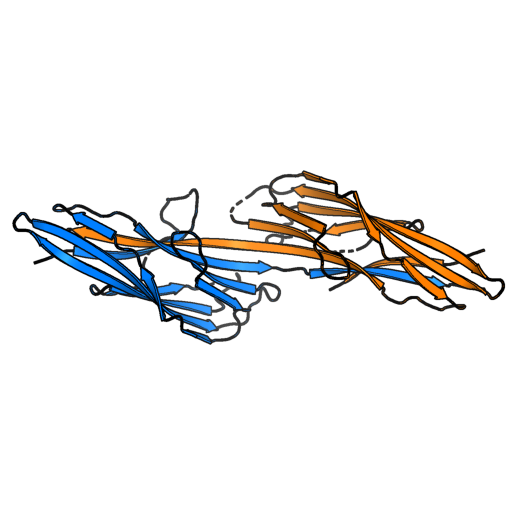 30.07 363 TYR A O 1
ATOM 590 N N . GLU A 1 82 ? -2.180 -21.465 35.892 1.00 29.17 364 GLU A N 1
ATOM 591 C CA . GLU A 1 82 ? -3.022 -21.352 37.032 1.00 34.46 364 GLU A CA 1
ATOM 592 C C . GLU A 1 82 ? -3.789 -20.023 37.075 1.00 36.75 364 GLU A C 1
ATOM 593 O O . GLU A 1 82 ? -3.255 -18.961 36.663 1.00 30.81 364 GLU A O 1
ATOM 599 N N . TYR A 1 83 ? -5.016 -20.113 37.619 1.00 32.99 365 TYR A N 1
ATOM 600 C CA . TYR A 1 83 ? -5.885 -19.021 37.774 1.00 33.09 365 TYR A CA 1
ATOM 601 C C . TYR A 1 83 ? -6.517 -19.066 39.123 1.00 31.90 365 TYR A C 1
ATOM 602 O O . TYR A 1 83 ? -7.159 -20.044 39.459 1.00 35.67 365 TYR A O 1
ATOM 611 N N . ARG A 1 84 ? -6.348 -17.975 39.855 1.00 35.61 366 ARG A N 1
ATOM 612 C CA . ARG A 1 84 ? -6.857 -17.781 41.206 1.00 41.07 366 ARG A CA 1
ATOM 613 C C . ARG A 1 84 ? -7.966 -16.736 41.150 1.00 39.95 366 ARG A C 1
ATOM 614 O O . ARG A 1 84 ? -7.705 -15.541 40.997 1.00 40.83 366 ARG A O 1
ATOM 616 N N . ASN A 1 85 ? -9.200 -17.190 41.273 1.00 43.21 367 ASN A N 1
ATOM 617 C CA . ASN A 1 85 ? -10.343 -16.295 41.464 1.00 47.14 367 ASN A CA 1
ATOM 618 C C . ASN A 1 85 ? -10.267 -15.538 42.776 1.00 49.06 367 ASN A C 1
ATOM 619 O O . ASN A 1 85 ? -10.065 -16.143 43.814 1.00 46.13 367 ASN A O 1
ATOM 624 N N . VAL A 1 86 ? -10.451 -14.221 42.724 1.00 49.31 368 VAL A N 1
ATOM 625 C CA . VAL A 1 86 ? -10.593 -13.453 43.947 1.00 54.22 368 VAL A CA 1
ATOM 626 C C . VAL A 1 86 ? -12.006 -12.898 44.140 1.00 56.28 368 VAL A C 1
ATOM 627 O O . VAL A 1 86 ? -12.503 -12.989 45.253 1.00 62.86 368 VAL A O 1
ATOM 631 N N . ALA A 1 87 ? -12.637 -12.363 43.093 1.00 54.02 369 ALA A N 1
ATOM 632 C CA . ALA A 1 87 ? -13.981 -11.727 43.179 1.00 53.59 369 ALA A CA 1
ATOM 633 C C . ALA A 1 87 ? -14.901 -12.174 42.030 1.00 56.21 369 ALA A C 1
ATOM 634 O O . ALA A 1 87 ? -14.432 -12.643 40.982 1.00 57.97 369 ALA A O 1
ATOM 636 N N . GLN A 1 88 ? -16.211 -12.039 42.234 1.00 60.54 370 GLN A N 1
ATOM 637 C CA . GLN A 1 88 ? -17.202 -12.424 41.205 1.00 62.25 370 GLN A CA 1
ATOM 638 C C . GLN A 1 88 ? -17.161 -11.501 39.972 1.00 61.97 370 GLN A C 1
ATOM 639 O O . GLN A 1 88 ? -17.069 -10.267 40.084 1.00 62.38 370 GLN A O 1
ATOM 645 N N . ASN A 1 89 ? -17.185 -12.120 38.794 1.00 60.49 371 ASN A N 1
ATOM 646 C CA . ASN A 1 89 ? -17.175 -11.407 37.515 1.00 62.56 371 ASN A CA 1
ATOM 647 C C . ASN A 1 89 ? -18.500 -10.643 37.351 1.00 72.46 371 ASN A C 1
ATOM 648 O O . ASN A 1 89 ? -19.559 -11.283 37.251 1.00 67.40 371 ASN A O 1
ATOM 653 N N . ALA A 1 90 ? -18.411 -9.299 37.362 1.00 71.40 372 ALA A N 1
ATOM 654 C CA . ALA A 1 90 ? -19.545 -8.389 37.119 1.00 78.43 372 ALA A CA 1
ATOM 655 C C . ALA A 1 90 ? -19.815 -8.107 35.613 1.00 92.93 372 ALA A C 1
ATOM 656 O O . ALA A 1 90 ? -20.778 -7.403 35.292 1.00 96.37 372 ALA A O 1
ATOM 658 N N . ALA A 1 91 ? -18.965 -8.616 34.706 1.00 96.76 373 ALA A N 1
ATOM 659 C CA . ALA A 1 91 ? -19.298 -8.714 33.273 1.00 97.47 373 ALA A CA 1
ATOM 660 C C . ALA A 1 91 ? -19.845 -10.128 33.015 1.00 109.42 373 ALA A C 1
ATOM 661 O O . ALA A 1 91 ? -19.240 -10.894 32.266 1.00 113.75 373 ALA A O 1
ATOM 662 N N . VAL A 1 92 ? -21.012 -10.436 33.600 1.00 112.71 374 VAL A N 1
ATOM 663 C CA . VAL A 1 92 ? -21.441 -11.835 33.935 1.00 105.91 374 VAL A CA 1
ATOM 664 C C . VAL A 1 92 ? -21.770 -12.701 32.695 1.00 103.23 374 VAL A C 1
ATOM 665 O O . VAL A 1 92 ? -21.745 -13.948 32.776 1.00 89.78 374 VAL A O 1
ATOM 669 N N . ASN A 1 93 ? -22.055 -12.037 31.564 1.00 90.81 375 ASN A N 1
ATOM 670 C CA . ASN A 1 93 ? -22.237 -12.693 30.258 1.00 85.90 375 ASN A CA 1
ATOM 671 C C . ASN A 1 93 ? -20.949 -12.854 29.392 1.00 79.89 375 ASN A C 1
ATOM 672 O O . ASN A 1 93 ? -21.000 -13.379 28.266 1.00 68.50 375 ASN A O 1
ATOM 677 N N . GLN A 1 94 ? -19.813 -12.376 29.895 1.00 69.97 376 GLN A N 1
ATOM 678 C CA . GLN A 1 94 ? -18.554 -12.491 29.184 1.00 67.38 376 GLN A CA 1
ATOM 679 C C . GLN A 1 94 ? -17.744 -13.669 29.751 1.00 64.99 376 GLN A C 1
ATOM 680 O O . GLN A 1 94 ? -17.858 -14.026 30.926 1.00 66.05 376 GLN A O 1
ATOM 686 N N . ASN A 1 95 ? -16.967 -14.292 28.872 1.00 55.72 377 ASN A N 1
ATOM 687 C CA . ASN A 1 95 ? -16.111 -15.394 29.211 1.00 53.13 377 ASN A CA 1
ATOM 688 C C . ASN A 1 95 ? -14.709 -15.097 28.791 1.00 48.19 377 ASN A C 1
ATOM 689 O O . ASN A 1 95 ? -14.489 -14.225 27.979 1.00 46.27 377 ASN A O 1
ATOM 694 N N . ILE A 1 96 ? -13.774 -15.818 29.397 1.00 43.08 378 ILE A N 1
ATOM 695 C CA . ILE A 1 96 ? -12.365 -15.629 29.168 1.00 41.28 378 ILE A CA 1
ATOM 696 C C . ILE A 1 96 ? -11.852 -16.821 28.406 1.00 38.66 378 ILE A C 1
ATOM 697 O O . ILE A 1 96 ? -12.265 -17.940 28.645 1.00 40.26 378 ILE A O 1
ATOM 702 N N . VAL A 1 97 ? -10.975 -16.574 27.461 1.00 40.10 379 VAL A N 1
ATOM 703 C CA . VAL A 1 97 ? -10.259 -17.642 26.795 1.00 40.23 379 VAL A CA 1
ATOM 704 C C . VAL A 1 97 ? -8.762 -17.351 26.869 1.00 38.20 379 VAL A C 1
ATOM 705 O O . VAL A 1 97 ? -8.323 -16.303 26.456 1.00 41.89 379 VAL A O 1
ATOM 709 N N . PHE A 1 98 ? -8.000 -18.300 27.378 1.00 37.96 380 PHE A N 1
ATOM 710 C CA . PHE A 1 98 ? -6.573 -18.207 27.426 1.00 36.55 380 PHE A CA 1
ATOM 711 C C . PHE A 1 98 ? -6.013 -19.251 26.485 1.00 35.29 380 PHE A C 1
ATOM 712 O O . PHE A 1 98 ? -6.431 -20.424 26.537 1.00 32.97 380 PHE A O 1
ATOM 720 N N . ARG A 1 99 ? -5.086 -18.825 25.618 1.00 32.63 381 ARG A N 1
ATOM 721 C CA . ARG A 1 99 ? -4.429 -19.736 24.697 1.00 35.02 381 ARG A CA 1
ATOM 722 C C . ARG A 1 99 ? -2.932 -19.509 24.669 1.00 34.22 381 ARG A C 1
ATOM 723 O O . ARG A 1 99 ? -2.467 -18.402 24.771 1.00 34.24 381 ARG A O 1
ATOM 731 N N . VAL A 1 100 ? -2.216 -20.587 24.435 1.00 31.89 382 VAL A N 1
ATOM 732 C CA . VAL A 1 100 ? -0.810 -20.545 24.115 1.00 34.37 382 VAL A CA 1
ATOM 733 C C . VAL A 1 100 ? -0.660 -21.186 22.761 1.00 33.01 382 VAL A C 1
ATOM 734 O O . VAL A 1 100 ? -1.284 -22.203 22.451 1.00 31.97 382 VAL A O 1
ATOM 738 N N . LEU A 1 101 ? 0.161 -20.565 21.937 1.00 36.13 383 LEU A N 1
ATOM 739 C CA . LEU A 1 101 ? 0.426 -21.083 20.609 1.00 37.22 383 LEU A CA 1
ATOM 740 C C . LEU A 1 101 ? 1.894 -21.033 20.336 1.00 36.54 383 LEU A C 1
ATOM 741 O O . LEU A 1 101 ? 2.619 -20.269 20.955 1.00 35.50 383 LEU A O 1
ATOM 746 N N . THR A 1 102 ? 2.313 -21.788 19.333 1.00 39.42 384 THR A N 1
ATOM 747 C CA . THR A 1 102 ? 3.693 -21.777 18.906 1.00 43.38 384 THR A CA 1
ATOM 748 C C . THR A 1 102 ? 3.996 -20.452 18.213 1.00 42.10 384 THR A C 1
ATOM 749 O O . THR A 1 102 ? 3.087 -19.698 17.876 1.00 35.86 384 THR A O 1
ATOM 753 N N . LYS A 1 103 ? 5.271 -20.164 18.024 1.00 40.74 385 LYS A N 1
ATOM 754 C CA . LYS A 1 103 ? 5.644 -19.072 17.100 1.00 50.98 385 LYS A CA 1
ATOM 755 C C . LYS A 1 103 ? 4.925 -19.058 15.773 1.00 48.49 385 LYS A C 1
ATOM 756 O O . LYS A 1 103 ? 4.761 -18.000 15.191 1.00 47.93 385 LYS A O 1
ATOM 762 N N . ASP A 1 104 ? 4.587 -20.236 15.271 1.00 52.21 386 ASP A N 1
ATOM 763 C CA . ASP A 1 104 ? 4.062 -20.394 13.916 1.00 59.16 386 ASP A CA 1
ATOM 764 C C . ASP A 1 104 ? 2.531 -20.316 13.842 1.00 56.35 386 ASP A C 1
ATOM 765 O O . ASP A 1 104 ? 1.961 -20.573 12.783 1.00 62.78 386 ASP A O 1
ATOM 770 N N . GLY A 1 105 ? 1.885 -19.977 14.955 1.00 48.86 387 GLY A N 1
ATOM 771 C CA . GLY A 1 105 ? 0.439 -19.805 15.069 1.00 44.09 387 GLY A CA 1
ATOM 772 C C . GLY A 1 105 ? -0.342 -21.061 15.489 1.00 47.10 387 GLY A C 1
ATOM 773 O O . GLY A 1 105 ? -1.579 -21.036 15.601 1.00 46.43 387 GLY A O 1
ATOM 774 N N . ARG A 1 106 ? 0.344 -22.166 15.738 1.00 44.95 388 ARG A N 1
ATOM 775 C CA . ARG A 1 106 ? -0.359 -23.394 16.113 1.00 50.04 388 ARG A CA 1
ATOM 776 C C . ARG A 1 106 ? -0.717 -23.455 17.603 1.00 48.46 388 ARG A C 1
ATOM 777 O O . ARG A 1 106 ? 0.188 -23.379 18.451 1.00 41.48 388 ARG A O 1
ATOM 785 N N . PRO A 1 107 ? -2.028 -23.608 17.932 1.00 48.92 389 PRO A N 1
ATOM 786 C CA . PRO A 1 107 ? -2.399 -23.638 19.333 1.00 48.08 389 PRO A CA 1
ATOM 787 C C . PRO A 1 107 ? -1.967 -24.910 20.038 1.00 44.82 389 PRO A C 1
ATOM 788 O O . PRO A 1 107 ? -1.979 -25.980 19.468 1.00 47.85 389 PRO A O 1
ATOM 792 N N . ILE A 1 108 ? -1.515 -24.772 21.273 1.00 43.88 390 ILE A N 1
ATOM 793 C CA . ILE A 1 108 ? -1.138 -25.940 22.065 1.00 39.24 390 ILE A CA 1
ATOM 794 C C . ILE A 1 108 ? -1.850 -25.970 23.416 1.00 38.65 390 ILE A C 1
ATOM 795 O O . ILE A 1 108 ? -1.818 -26.948 24.125 1.00 40.94 390 ILE A O 1
ATOM 800 N N . PHE A 1 109 ? -2.558 -24.926 23.780 1.00 36.05 391 PHE A N 1
ATOM 801 C CA . PHE A 1 109 ? -3.327 -25.009 25.005 1.00 33.60 391 PHE A CA 1
ATOM 802 C C . PHE A 1 109 ? -4.418 -23.980 24.842 1.00 31.84 391 PHE A C 1
ATOM 803 O O . PHE A 1 109 ? -4.198 -22.879 24.306 1.00 33.88 391 PHE A O 1
ATOM 811 N N . GLU A 1 110 ? -5.578 -24.341 25.318 1.00 34.57 392 GLU A N 1
ATOM 812 C CA . GLU A 1 110 ? -6.740 -23.476 25.291 1.00 41.17 392 GLU A CA 1
ATOM 813 C C . GLU A 1 110 ? -7.592 -23.740 26.504 1.00 39.72 392 GLU A C 1
ATOM 814 O O . GLU A 1 110 ? -7.869 -24.860 26.830 1.00 39.49 392 GLU A O 1
ATOM 820 N N . LYS A 1 111 ? -8.031 -22.685 27.154 1.00 43.04 393 LYS A N 1
ATOM 821 C CA . LYS A 1 111 ? -8.878 -22.810 28.305 1.00 38.39 393 LYS A CA 1
ATOM 822 C C . LYS A 1 111 ? -9.868 -21.668 28.327 1.00 41.68 393 LYS A C 1
ATOM 823 O O . LYS A 1 111 ? -9.494 -20.481 28.437 1.00 36.03 393 LYS A O 1
ATOM 829 N N . ALA A 1 112 ? -11.135 -22.050 28.241 1.00 40.53 394 ALA A N 1
ATOM 830 C CA . ALA A 1 112 ? -12.233 -21.129 28.255 1.00 41.02 394 ALA A CA 1
ATOM 831 C C . ALA A 1 112 ? -12.854 -21.243 29.649 1.00 42.86 394 ALA A C 1
ATOM 832 O O . ALA A 1 112 ? -13.022 -22.344 30.151 1.00 43.15 394 ALA A O 1
ATOM 834 N N . HIS A 1 113 ? -13.152 -20.119 30.284 1.00 36.24 395 HIS A N 1
ATOM 835 C CA . HIS A 1 113 ? -13.684 -20.137 31.644 1.00 34.50 395 HIS A CA 1
ATOM 836 C C . HIS A 1 113 ? -14.329 -18.781 31.933 1.00 37.33 395 HIS A C 1
ATOM 837 O O . HIS A 1 113 ? -14.098 -17.812 31.179 1.00 42.71 395 HIS A O 1
ATOM 844 N N . ASN A 1 114 ? -15.120 -18.723 33.009 1.00 37.10 396 ASN A N 1
ATOM 845 C CA . ASN A 1 114 ? -15.892 -17.538 33.399 1.00 38.25 396 ASN A CA 1
ATOM 846 C C . ASN A 1 114 ? -15.196 -16.651 34.446 1.00 44.26 396 ASN A C 1
ATOM 847 O O . ASN A 1 114 ? -15.741 -15.623 34.874 1.00 43.19 396 ASN A O 1
ATOM 852 N N . GLY A 1 115 ? -14.029 -17.085 34.910 1.00 40.76 397 GLY A N 1
ATOM 853 C CA . GLY A 1 115 ? -13.199 -16.266 35.761 1.00 41.71 397 GLY A CA 1
ATOM 854 C C . GLY A 1 115 ? -13.577 -16.284 37.244 1.00 39.69 397 GLY A C 1
ATOM 855 O O . GLY A 1 115 ? -12.938 -15.592 38.038 1.00 37.79 397 GLY A O 1
ATOM 856 N N . ASN A 1 116 ? -14.552 -17.110 37.613 1.00 43.51 398 ASN A N 1
ATOM 857 C CA . ASN A 1 116 ? -15.072 -17.217 39.000 1.00 52.62 398 ASN A CA 1
ATOM 858 C C . ASN A 1 116 ? -14.561 -18.423 39.792 1.00 52.86 398 ASN A C 1
ATOM 859 O O . ASN A 1 116 ? -14.788 -18.464 40.989 1.00 55.83 398 ASN A O 1
ATOM 864 N N . LYS A 1 117 ? -13.905 -19.380 39.120 1.00 48.67 399 LYS A N 1
ATOM 865 C CA . LYS A 1 117 ? -13.358 -20.621 39.709 1.00 47.39 399 LYS A CA 1
ATOM 866 C C . LYS A 1 117 ? -11.825 -20.638 39.696 1.00 42.34 399 LYS A C 1
ATOM 867 O O . LYS A 1 117 ? -11.206 -20.337 38.699 1.00 43.81 399 LYS A O 1
ATOM 873 N N . THR A 1 118 ? -11.212 -21.036 40.788 1.00 39.08 400 THR A N 1
ATOM 874 C CA . THR A 1 118 ? -9.795 -21.235 40.820 1.00 33.52 400 THR A CA 1
ATOM 875 C C . THR A 1 118 ? -9.446 -22.555 40.156 1.00 34.13 400 THR A C 1
ATOM 876 O O . THR A 1 118 ? -10.184 -23.472 40.245 1.00 34.92 400 THR A O 1
ATOM 880 N N . PHE A 1 119 ? -8.339 -22.625 39.417 1.00 35.62 401 PHE A N 1
ATOM 881 C CA . PHE A 1 119 ? -7.896 -23.919 38.874 1.00 31.40 401 PHE A CA 1
ATOM 882 C C . PHE A 1 119 ? -6.429 -23.897 38.534 1.00 33.74 401 PHE A C 1
ATOM 883 O O . PHE A 1 119 ? -5.779 -22.830 38.490 1.00 29.14 401 PHE A O 1
ATOM 891 N N . ALA A 1 120 ? -5.929 -25.094 38.213 1.00 34.21 402 ALA A N 1
ATOM 892 C CA . ALA A 1 120 ? -4.593 -25.261 37.677 1.00 35.71 402 ALA A CA 1
ATOM 893 C C . ALA A 1 120 ? -4.574 -26.329 36.606 1.00 34.64 402 ALA A C 1
ATOM 894 O O . ALA A 1 120 ? -5.038 -27.434 36.825 1.00 34.52 402 ALA A O 1
ATOM 896 N N . GLU A 1 121 ? -4.029 -25.996 35.457 1.00 30.95 403 GLU A N 1
ATOM 897 C CA . GLU A 1 121 ? -3.890 -26.927 34.372 1.00 31.71 403 GLU A CA 1
ATOM 898 C C . GLU A 1 121 ? -2.419 -27.166 34.138 1.00 31.89 403 GLU A C 1
ATOM 899 O O . GLU A 1 121 ? -1.608 -26.222 34.118 1.00 34.68 403 GLU A O 1
ATOM 905 N N . THR A 1 122 ? -2.104 -28.410 33.885 1.00 26.81 404 THR A N 1
ATOM 906 C CA . THR A 1 122 ? -0.788 -28.856 33.586 1.00 31.10 404 THR A CA 1
ATOM 907 C C . THR A 1 122 ? -0.615 -29.006 32.09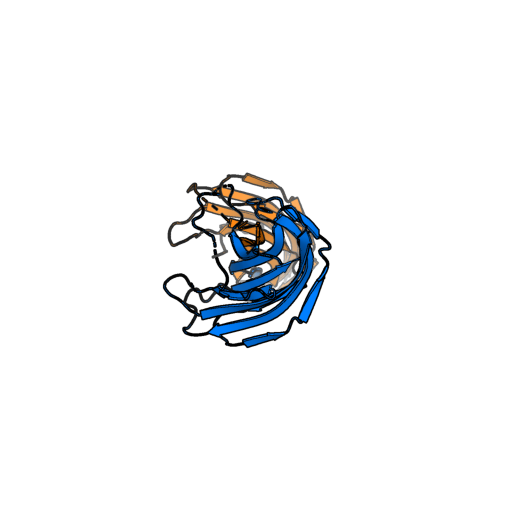3 1.00 29.63 404 THR A C 1
ATOM 908 O O . THR A 1 122 ? -1.334 -29.730 31.460 1.00 30.17 404 THR A O 1
ATOM 912 N N . LEU A 1 123 ? 0.409 -28.378 31.558 1.00 30.79 405 LEU A N 1
ATOM 913 C CA . LEU A 1 123 ? 0.706 -28.477 30.144 1.00 31.14 405 LEU A CA 1
ATOM 914 C C . LEU A 1 123 ? 1.864 -29.436 29.923 1.00 32.71 405 LEU A C 1
ATOM 915 O O . LEU A 1 123 ? 1.741 -30.381 29.185 1.00 35.82 405 LEU A O 1
ATOM 920 N N . ASN A 1 124 ? 3.012 -29.154 30.553 1.00 30.76 406 ASN A N 1
ATOM 921 C CA . ASN A 1 124 ? 4.256 -29.873 30.316 1.00 29.68 406 ASN A CA 1
ATOM 922 C C . ASN A 1 124 ? 4.589 -30.045 28.846 1.00 29.59 406 ASN A C 1
ATOM 923 O O . ASN A 1 124 ? 4.958 -31.103 28.426 1.00 33.23 406 ASN A O 1
ATOM 928 N N . LYS A 1 125 ? 4.466 -28.971 28.079 1.00 32.58 407 LYS A N 1
ATOM 929 C CA . LYS A 1 125 ? 4.765 -28.959 26.645 1.00 33.24 407 LYS A CA 1
ATOM 930 C C . LYS A 1 125 ? 6.049 -28.244 26.323 1.00 30.76 407 LYS A C 1
ATOM 931 O O . LYS A 1 125 ? 6.234 -27.109 26.758 1.00 32.74 407 LYS A O 1
ATOM 937 N N . THR A 1 126 ? 6.952 -28.955 25.623 1.00 26.46 408 THR A N 1
ATOM 938 C CA . THR A 1 126 ? 8.185 -28.462 25.131 1.00 30.00 408 THR A CA 1
ATOM 939 C C . THR A 1 126 ? 8.098 -28.198 23.647 1.00 31.78 408 THR A C 1
ATOM 940 O O . THR A 1 126 ? 7.715 -29.071 22.920 1.00 39.54 408 THR A O 1
ATOM 944 N N . LEU A 1 127 ? 8.379 -26.968 23.248 1.00 33.32 409 LEU A N 1
ATOM 945 C CA . LEU A 1 127 ? 8.382 -26.508 21.904 1.00 34.34 409 LEU A CA 1
ATOM 946 C C . LEU A 1 127 ? 9.825 -26.277 21.484 1.00 37.32 409 LEU A C 1
ATOM 947 O O . LEU A 1 127 ? 10.547 -25.452 22.069 1.00 40.15 409 LEU A O 1
ATOM 952 N N . GLN A 1 128 ? 10.246 -26.976 20.443 1.00 39.04 410 GLN A N 1
ATOM 953 C CA . GLN A 1 128 ? 11.631 -26.895 19.948 1.00 39.72 410 GLN A CA 1
ATOM 954 C C . GLN A 1 128 ? 11.873 -25.568 19.211 1.00 36.94 410 GLN A C 1
ATOM 955 O O . GLN A 1 128 ? 11.021 -25.082 18.545 1.00 35.02 410 GLN A O 1
ATOM 961 N N . LEU A 1 129 ? 13.035 -24.982 19.416 1.00 33.43 411 LEU A N 1
ATOM 962 C CA . LEU A 1 129 ? 13.376 -23.705 18.860 1.00 34.64 411 LEU A CA 1
ATOM 963 C C . LEU A 1 129 ? 14.636 -23.880 18.078 1.00 33.44 411 LEU A C 1
ATOM 964 O O . LEU A 1 129 ? 14.674 -23.427 16.978 1.00 34.52 411 LEU A O 1
ATOM 969 N N . ASN A 1 130 ? 15.679 -24.469 18.670 1.00 36.14 412 ASN A N 1
ATOM 970 C CA . ASN A 1 130 ? 17.002 -24.633 17.992 1.00 47.96 412 ASN A CA 1
ATOM 971 C C . ASN A 1 130 ? 17.519 -23.370 17.370 1.00 47.46 412 ASN A C 1
ATOM 972 O O . ASN A 1 130 ? 17.693 -23.278 16.161 1.00 43.21 412 ASN A O 1
ATOM 977 N N . LEU A 1 131 ? 17.714 -22.383 18.220 1.00 47.59 413 LEU A N 1
ATOM 978 C CA . LEU A 1 131 ? 18.185 -21.095 17.781 1.00 44.91 413 LEU A CA 1
ATOM 979 C C . LEU A 1 131 ? 19.568 -20.947 18.350 1.00 42.41 413 LEU A C 1
ATOM 980 O O . LEU A 1 131 ? 19.912 -21.585 19.360 1.00 38.64 413 LEU A O 1
ATOM 985 N N . LYS A 1 132 ? 20.375 -20.146 17.664 1.00 43.28 414 LYS A N 1
ATOM 986 C CA . LYS A 1 132 ? 21.767 -19.883 18.079 1.00 44.93 414 LYS A CA 1
ATOM 987 C C . LYS A 1 132 ? 22.061 -18.398 17.823 1.00 44.80 414 LYS A C 1
ATOM 988 O O . LYS A 1 132 ? 21.750 -17.881 16.746 1.00 43.18 414 LYS A O 1
ATOM 994 N N . TYR A 1 133 ? 22.577 -17.701 18.835 1.00 42.22 415 TYR A N 1
ATOM 995 C CA . TYR A 1 133 ? 22.996 -16.295 18.663 1.00 40.56 415 TYR A CA 1
ATOM 996 C C . TYR A 1 133 ? 24.440 -16.155 19.055 1.00 36.13 415 TYR A C 1
ATOM 997 O O . TYR A 1 133 ? 24.842 -16.453 20.178 1.00 42.64 415 TYR A O 1
ATOM 1006 N N . GLU A 1 134 ? 25.200 -15.733 18.074 1.00 35.05 416 GLU A N 1
ATOM 1007 C CA . GLU A 1 134 ? 26.610 -15.516 18.180 1.00 41.18 416 GLU A CA 1
ATOM 1008 C C . GLU A 1 134 ? 26.660 -14.084 18.696 1.00 36.85 416 GLU A C 1
ATOM 1009 O O . GLU A 1 134 ? 26.174 -13.182 18.036 1.00 37.04 416 GLU A O 1
ATOM 1015 N N . LEU A 1 135 ? 27.185 -13.891 19.897 1.00 32.54 417 LEU A N 1
ATOM 1016 C CA . LEU A 1 135 ? 27.102 -12.594 20.569 1.00 35.68 417 LEU A CA 1
ATOM 1017 C C . LEU A 1 135 ? 28.470 -12.031 20.947 1.00 34.44 417 LEU A C 1
ATOM 1018 O O . LEU A 1 135 ? 29.130 -12.505 21.847 1.00 31.51 417 LEU A O 1
ATOM 1023 N N . LYS A 1 136 ? 28.855 -11.011 20.205 1.00 34.90 418 LYS A N 1
ATOM 1024 C CA . LYS A 1 136 ? 29.992 -10.206 20.485 1.00 33.89 418 LYS A CA 1
ATOM 1025 C C . LYS A 1 136 ? 29.778 -9.413 21.794 1.00 34.62 418 LYS A C 1
ATOM 1026 O O . LYS A 1 136 ? 28.639 -9.193 22.233 1.00 31.42 418 LYS A O 1
ATOM 1032 N N . PRO A 1 137 ? 30.875 -8.915 22.381 1.00 35.56 419 PRO A N 1
ATOM 1033 C CA . PRO A 1 137 ? 30.751 -8.049 23.546 1.00 33.29 419 PRO A CA 1
ATOM 1034 C C . PRO A 1 137 ? 29.751 -6.925 23.306 1.00 32.90 419 PRO A C 1
ATOM 1035 O O . PRO A 1 137 ? 29.800 -6.252 22.285 1.00 30.38 419 PRO A O 1
ATOM 1039 N N . HIS A 1 138 ? 28.800 -6.799 24.235 1.00 32.72 420 HIS A N 1
ATOM 1040 C CA . HIS A 1 138 ? 27.711 -5.862 24.162 1.00 33.77 420 HIS A CA 1
ATOM 1041 C C . HIS A 1 138 ? 26.692 -6.130 23.056 1.00 32.04 420 HIS A C 1
ATOM 1042 O O . HIS A 1 138 ? 25.872 -5.260 22.791 1.00 31.69 420 HIS A O 1
ATOM 1049 N N . ALA A 1 139 ? 26.704 -7.315 22.435 1.00 29.08 421 ALA A N 1
ATOM 1050 C CA . ALA A 1 139 ? 25.674 -7.636 21.485 1.00 30.67 421 ALA A CA 1
ATOM 1051 C C . ALA A 1 139 ? 24.414 -8.118 22.222 1.00 29.99 421 ALA A C 1
ATOM 1052 O O . ALA A 1 139 ? 24.447 -8.608 23.347 1.00 29.96 421 ALA A O 1
ATOM 1054 N N . SER A 1 140 ? 23.300 -7.946 21.562 1.00 29.91 422 SER A N 1
ATOM 1055 C CA . SER A 1 140 ? 22.028 -8.423 22.021 1.00 29.87 422 SER A CA 1
ATOM 1056 C C . SER A 1 140 ? 21.380 -9.200 20.903 1.00 29.31 422 SER A C 1
ATOM 1057 O O . SER A 1 140 ? 21.442 -8.810 19.763 1.00 29.90 422 SER A O 1
ATOM 1060 N N . SER A 1 141 ? 20.711 -10.274 21.277 1.00 29.95 423 SER A N 1
ATOM 1061 C CA . SER A 1 141 ? 19.840 -11.024 20.398 1.00 30.32 423 SER A CA 1
ATOM 1062 C C . SER A 1 141 ? 18.647 -10.248 19.965 1.00 28.65 423 SER A C 1
ATOM 1063 O O . SER A 1 141 ? 18.035 -10.628 18.988 1.00 29.36 423 SER A O 1
ATOM 1066 N N . GLY A 1 142 ? 18.279 -9.221 20.745 1.00 30.89 424 GLY A N 1
ATOM 1067 C CA . GLY A 1 142 ? 17.017 -8.533 20.604 1.00 30.37 424 GLY A CA 1
ATOM 1068 C C . GLY A 1 142 ? 15.887 -9.498 20.942 1.00 31.13 424 GLY A C 1
ATOM 1069 O O . GLY A 1 142 ? 16.110 -10.626 21.392 1.00 28.11 424 GLY A O 1
ATOM 1070 N N . ASN A 1 143 ? 14.674 -9.046 20.696 1.00 32.02 425 ASN A N 1
ATOM 1071 C CA . ASN A 1 143 ? 13.466 -9.791 21.067 1.00 35.76 425 ASN A CA 1
ATOM 1072 C C . ASN A 1 143 ? 13.143 -10.906 20.101 1.00 32.17 425 ASN A C 1
ATOM 1073 O O . ASN A 1 143 ? 12.965 -10.677 18.916 1.00 31.77 425 ASN A O 1
ATOM 1078 N N . VAL A 1 144 ? 13.154 -12.120 20.625 1.00 32.02 426 VAL A N 1
ATOM 1079 C CA . VAL A 1 144 ? 12.988 -13.352 19.835 1.00 33.36 426 VAL A CA 1
ATOM 1080 C C . VAL A 1 144 ? 11.730 -14.050 20.332 1.00 30.61 426 VAL A C 1
ATOM 1081 O O . VAL A 1 144 ? 11.668 -14.474 21.479 1.00 29.61 426 VAL A O 1
ATOM 1085 N N . GLU A 1 145 ? 10.672 -14.013 19.532 1.00 33.52 427 GLU A N 1
ATOM 1086 C CA . GLU A 1 145 ? 9.417 -14.732 19.841 1.00 34.38 427 GLU A CA 1
ATOM 1087 C C . GLU A 1 145 ? 9.659 -16.208 20.046 1.00 34.65 427 GLU A C 1
ATOM 1088 O O . GLU A 1 145 ? 10.296 -16.867 19.221 1.00 34.44 427 GLU A O 1
ATOM 1094 N N . VAL A 1 146 ? 9.188 -16.735 21.166 1.00 32.86 428 VAL A N 1
ATOM 1095 C CA . VAL A 1 146 ? 9.311 -18.188 21.411 1.00 32.10 428 VAL A CA 1
ATOM 1096 C C . VAL A 1 146 ? 7.958 -18.855 21.540 1.00 30.58 428 VAL A C 1
ATOM 1097 O O . VAL A 1 146 ? 7.881 -20.063 21.393 1.00 31.77 428 VAL A O 1
ATOM 1101 N N . PHE A 1 147 ? 6.909 -18.095 21.862 1.00 30.45 429 PHE A N 1
ATOM 1102 C CA . PHE A 1 147 ? 5.539 -18.586 21.731 1.00 29.78 429 PHE A CA 1
ATOM 1103 C C . PHE A 1 147 ? 4.591 -17.441 21.736 1.00 31.83 429 PHE A C 1
ATOM 1104 O O . PHE A 1 147 ? 5.025 -16.314 21.910 1.00 31.53 429 PHE A O 1
ATOM 1112 N N . LYS A 1 148 ? 3.298 -17.706 21.499 1.00 35.96 430 LYS A N 1
ATOM 1113 C CA . LYS A 1 148 ? 2.296 -16.639 21.501 1.00 36.32 430 LYS A CA 1
ATOM 1114 C C . LYS A 1 148 ? 1.317 -16.904 22.564 1.00 32.37 430 LYS A C 1
ATOM 1115 O O . LYS A 1 148 ? 1.172 -18.030 22.936 1.00 29.49 430 LYS A O 1
ATOM 1121 N N . ILE A 1 149 ? 0.613 -15.849 22.980 1.00 34.24 431 ILE A N 1
ATOM 1122 C CA . ILE A 1 149 ? -0.398 -15.888 24.034 1.00 35.54 431 ILE A CA 1
ATOM 1123 C C . ILE A 1 149 ? -1.639 -15.102 23.645 1.00 37.04 431 ILE A C 1
ATOM 1124 O O . ILE A 1 149 ? -1.516 -13.996 23.100 1.00 37.77 431 ILE A O 1
ATOM 1129 N N . HIS A 1 150 ? -2.815 -15.677 23.927 1.00 36.63 432 HIS A N 1
ATOM 1130 C CA . HIS A 1 150 ? -4.111 -15.017 23.750 1.00 39.04 432 HIS A CA 1
ATOM 1131 C C . HIS A 1 150 ? -4.830 -14.978 25.095 1.00 38.01 432 HIS A C 1
ATOM 1132 O O . HIS A 1 150 ? -4.980 -15.971 25.781 1.00 38.01 432 HIS A O 1
ATOM 1139 N N . ASP A 1 151 ? -5.282 -13.810 25.480 1.00 43.91 433 ASP A N 1
ATOM 1140 C CA . ASP A 1 151 ? -6.028 -13.692 26.700 1.00 51.54 433 ASP A CA 1
ATOM 1141 C C . ASP A 1 151 ? -7.202 -12.786 26.404 1.00 53.10 433 ASP A C 1
ATOM 1142 O O . ASP A 1 151 ? -7.085 -11.560 26.498 1.00 53.71 433 ASP A O 1
ATOM 1147 N N . ASP A 1 152 ? -8.317 -13.418 26.037 1.00 46.98 434 ASP A N 1
ATOM 1148 C CA . ASP A 1 152 ? -9.424 -12.761 25.376 1.00 46.18 434 ASP A CA 1
ATOM 1149 C C . ASP A 1 152 ? -10.681 -12.765 26.246 1.00 47.15 434 ASP A C 1
ATOM 1150 O O . ASP A 1 152 ? -10.922 -13.713 27.011 1.00 45.77 434 ASP A O 1
ATOM 1155 N N . TRP A 1 153 ? -11.446 -11.684 26.142 1.00 43.05 435 TRP A N 1
ATOM 1156 C CA . TRP A 1 153 ? -12.829 -11.598 26.660 1.00 48.05 435 TRP A CA 1
ATOM 1157 C C . TRP A 1 153 ? -13.827 -11.907 25.526 1.00 45.82 435 TRP A C 1
ATOM 1158 O O . TRP A 1 153 ? -13.778 -11.272 24.479 1.00 51.88 435 TRP A O 1
ATOM 1169 N N . VAL A 1 154 ? -14.709 -12.876 25.728 1.00 43.12 436 VAL A N 1
ATOM 1170 C CA . VAL A 1 154 ? -15.706 -13.276 24.729 1.00 46.40 436 VAL A CA 1
ATOM 1171 C C . VAL A 1 154 ? -17.109 -12.977 25.225 1.00 46.47 436 VAL A C 1
ATOM 1172 O O . VAL A 1 154 ? -17.477 -13.391 26.300 1.00 47.33 436 VAL A O 1
ATOM 1176 N N . HIS A 1 155 ? -17.881 -12.250 24.433 1.00 49.28 437 HIS A N 1
ATOM 1177 C CA . HIS A 1 155 ? -19.299 -11.951 24.703 1.00 54.71 437 HIS A CA 1
ATOM 1178 C C . HIS A 1 155 ? -20.155 -12.543 23.564 1.00 55.11 437 HIS A C 1
ATOM 1179 O O . HIS A 1 155 ? -20.194 -11.994 22.458 1.00 51.95 437 HIS A O 1
ATOM 1186 N N . ASP A 1 156 ? -20.843 -13.638 23.875 1.00 59.79 438 ASP A N 1
ATOM 1187 C CA . ASP A 1 156 ? -21.566 -14.452 22.925 1.00 57.92 438 ASP A CA 1
ATOM 1188 C C . ASP A 1 156 ? -23.061 -14.305 23.177 1.00 65.84 438 ASP A C 1
ATOM 1189 O O . ASP A 1 156 ? -23.571 -14.941 24.106 1.00 70.06 438 ASP A O 1
ATOM 1194 N N . THR A 1 157 ? -23.742 -13.456 22.385 1.00 60.85 439 THR A N 1
ATOM 1195 C CA . THR A 1 157 ? -25.221 -13.420 22.342 1.00 57.10 439 THR A CA 1
ATOM 1196 C C . THR A 1 157 ? -25.753 -14.448 21.303 1.00 56.92 439 THR A C 1
ATOM 1197 O O . THR A 1 157 ? -25.904 -14.136 20.124 1.00 55.62 439 THR A O 1
ATOM 1201 N N . HIS A 1 158 ? -25.989 -15.687 21.739 1.00 54.44 440 HIS A N 1
ATOM 1202 C CA . HIS A 1 158 ? -26.495 -16.769 20.890 1.00 50.01 440 HIS A CA 1
ATOM 1203 C C . HIS A 1 158 ? -28.016 -16.910 21.014 1.00 58.68 440 HIS A C 1
ATOM 1204 O O . HIS A 1 158 ? -28.534 -17.178 22.095 1.00 69.22 440 HIS A O 1
ATOM 1211 N N . GLY A 1 159 ? -28.713 -16.730 19.887 1.00 62.53 441 GLY A N 1
ATOM 1212 C CA . GLY A 1 159 ? -30.174 -16.532 19.844 1.00 56.73 441 GLY A CA 1
ATOM 1213 C C . GLY A 1 159 ? -30.881 -17.385 18.802 1.00 48.75 441 GLY A C 1
ATOM 1214 O O . G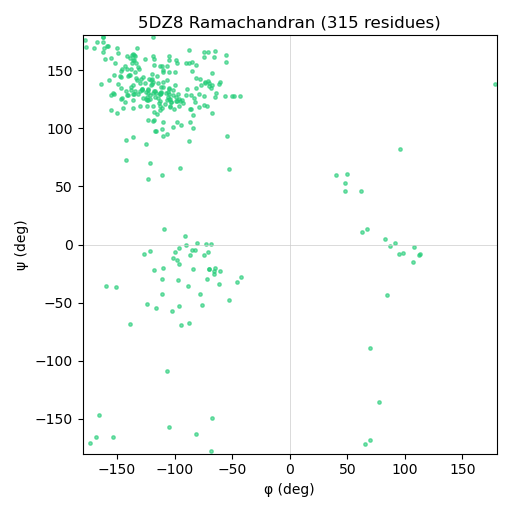LY A 1 159 ? -30.277 -18.052 17.956 1.00 42.38 441 GLY A O 1
ATOM 1215 N N . SER A 1 160 ? -32.191 -17.417 18.876 1.00 44.43 442 SER A N 1
ATOM 1216 C CA . SER A 1 160 ? -32.894 -18.011 17.766 1.00 44.02 442 SER A CA 1
ATOM 1217 C C . SER A 1 160 ? -34.193 -17.333 17.407 1.00 38.51 442 SER A C 1
ATOM 1218 O O . SER A 1 160 ? -34.810 -16.627 18.194 1.00 34.67 442 SER A O 1
ATOM 1221 N N . ALA A 1 161 ? -34.523 -17.495 16.138 1.00 39.68 443 ALA A N 1
ATOM 1222 C CA . ALA A 1 161 ? -35.655 -16.852 15.525 1.00 35.84 443 ALA A CA 1
ATOM 1223 C C . ALA A 1 161 ? -36.791 -17.836 15.642 1.00 33.64 443 ALA A C 1
ATOM 1224 O O . ALA A 1 161 ? -36.663 -18.978 15.145 1.00 35.97 443 ALA A O 1
ATOM 1226 N N . LEU A 1 162 ? -37.903 -17.397 16.247 1.00 30.92 444 LEU A N 1
ATOM 1227 C CA . LEU A 1 162 ? -39.021 -18.278 16.542 1.00 32.11 444 LEU A CA 1
ATOM 1228 C C . LEU A 1 162 ? -40.237 -17.703 15.917 1.00 31.24 444 LEU A C 1
ATOM 1229 O O . LEU A 1 162 ? -40.583 -16.559 16.210 1.00 34.45 444 LEU A O 1
ATOM 1234 N N . VAL A 1 163 ? -40.902 -18.492 15.082 1.00 28.13 445 VAL A N 1
ATOM 1235 C CA . VAL A 1 163 ? -42.161 -18.072 14.499 1.00 26.28 445 VAL A CA 1
ATOM 1236 C C . VAL A 1 163 ? -43.288 -18.684 15.307 1.00 27.81 445 VAL A C 1
ATOM 1237 O O . VAL A 1 163 ? -43.092 -19.711 15.927 1.00 27.29 445 VAL A O 1
ATOM 1241 N N . SER A 1 164 ? -44.466 -18.067 15.271 1.00 28.48 446 SER A N 1
ATOM 1242 C CA . SER A 1 164 ? -45.668 -18.674 15.826 1.00 29.70 446 SER A CA 1
ATOM 1243 C C . SER A 1 164 ? -46.916 -18.322 15.051 1.00 28.43 446 SER A C 1
ATOM 1244 O O . SER A 1 164 ? -47.002 -17.270 14.399 1.00 31.28 446 SER A O 1
ATOM 1247 N N . TYR A 1 165 ? -47.866 -19.241 15.097 1.00 28.08 447 TYR A N 1
ATOM 1248 C CA . TYR A 1 165 ? -49.123 -19.120 14.406 1.00 28.73 447 TYR A CA 1
ATOM 1249 C C . TYR A 1 165 ? -50.242 -19.550 15.331 1.00 30.03 447 TYR A C 1
ATOM 1250 O O . TYR A 1 165 ? -50.182 -20.629 15.911 1.00 28.22 447 TYR A O 1
ATOM 1259 N N . VAL A 1 166 ? -51.255 -18.689 15.437 1.00 33.85 448 VAL A N 1
ATOM 1260 C CA . VAL A 1 166 ? -52.444 -18.896 16.267 1.00 35.86 448 VAL A CA 1
ATOM 1261 C C . VAL A 1 166 ? -53.709 -18.794 15.375 1.00 36.01 448 VAL A C 1
ATOM 1262 O O . VAL A 1 166 ? -53.866 -17.816 14.629 1.00 34.42 448 VAL A O 1
ATOM 1266 N N . ASN A 1 167 ? -54.569 -19.803 15.420 1.00 34.64 449 ASN A N 1
ATOM 1267 C CA . ASN A 1 167 ? -55.880 -19.756 14.720 1.00 37.35 449 ASN A CA 1
ATOM 1268 C C . ASN A 1 167 ? -56.897 -19.045 15.591 1.00 39.94 449 ASN A C 1
ATOM 1269 O O . ASN A 1 167 ? -57.431 -19.634 16.546 1.00 41.23 449 ASN A O 1
ATOM 1274 N N . ASN A 1 168 ? -57.143 -17.778 15.299 1.00 42.05 450 ASN A N 1
ATOM 1275 C CA . ASN A 1 168 ? -58.112 -16.986 16.079 1.00 51.20 450 ASN A CA 1
ATOM 1276 C C . ASN A 1 168 ? -59.607 -17.295 15.876 1.00 55.89 450 ASN A C 1
ATOM 1277 O O . ASN A 1 168 ? -60.444 -16.655 16.483 1.00 60.87 450 ASN A O 1
ATOM 1282 N N . ASN A 1 169 ? -59.932 -18.253 15.024 1.00 62.10 451 ASN A N 1
ATOM 1283 C CA . ASN A 1 169 ? -61.291 -18.763 14.923 1.00 72.58 451 ASN A CA 1
ATOM 1284 C C . ASN A 1 169 ? -61.487 -19.983 15.810 1.00 82.23 451 ASN A C 1
ATOM 1285 O O . ASN A 1 169 ? -62.560 -20.145 16.403 1.00 97.54 451 ASN A O 1
ATOM 1290 N N . GLY B 1 1 ? -62.278 -16.408 4.833 1.00 76.76 -1 GLY B N 1
ATOM 1291 C CA . GLY B 1 1 ? -61.447 -17.653 4.883 1.00 83.05 -1 GLY B CA 1
ATOM 1292 C C . GLY B 1 1 ? -60.475 -17.627 6.066 1.00 81.49 -1 GLY B C 1
ATOM 1293 O O . GLY B 1 1 ? -60.882 -17.297 7.183 1.00 66.18 -1 GLY B O 1
ATOM 1294 N N . PRO B 1 2 ? -59.173 -17.944 5.833 1.00 79.89 0 PRO B N 1
ATOM 1295 C CA . PRO B 1 2 ? -58.293 -18.039 7.001 1.00 69.22 0 PRO B CA 1
ATOM 1296 C C . PRO B 1 2 ? -58.208 -16.711 7.736 1.00 58.75 0 PRO B C 1
ATOM 1297 O O . PRO B 1 2 ? -57.561 -15.793 7.313 1.00 56.73 0 PRO B O 1
ATOM 1301 N N . ASN B 1 3 ? -58.258 -16.942 9.524 1.00 41.47 285 ASN B N 1
ATOM 1302 C CA . ASN B 1 3 ? -57.974 -15.855 10.420 1.00 46.20 285 ASN B CA 1
ATOM 1303 C C . ASN B 1 3 ? -56.807 -16.273 11.403 1.00 45.28 285 ASN B C 1
ATOM 1304 O O . ASN B 1 3 ? -57.010 -16.826 12.503 1.00 42.14 285 ASN B O 1
ATOM 1309 N N . VAL B 1 4 ? -55.580 -16.062 10.941 1.00 44.95 286 VAL B N 1
ATOM 1310 C CA . VAL B 1 4 ? -54.400 -16.593 11.604 1.00 42.12 286 VAL B CA 1
ATOM 1311 C C . VAL B 1 4 ? -53.455 -15.456 11.902 1.00 39.39 286 VAL B C 1
ATOM 1312 O O . VAL B 1 4 ? -53.188 -14.638 11.043 1.00 40.55 286 VAL B O 1
ATOM 1316 N N . ALA B 1 5 ? -52.970 -15.403 13.133 1.00 36.22 287 ALA B N 1
ATOM 1317 C CA . ALA B 1 5 ? -51.982 -14.412 13.524 1.00 38.02 287 ALA B CA 1
ATOM 1318 C C . ALA B 1 5 ? -50.556 -15.020 13.498 1.00 36.25 287 ALA B C 1
ATOM 1319 O O . ALA B 1 5 ? -50.261 -16.026 14.156 1.00 33.07 287 ALA B O 1
ATOM 1321 N N . PHE B 1 6 ? -49.698 -14.378 12.723 1.00 36.74 288 PHE B N 1
ATOM 1322 C CA . PHE B 1 6 ? -48.310 -14.803 12.487 1.00 36.44 288 PHE B CA 1
ATOM 1323 C C . PHE B 1 6 ? -47.439 -13.948 13.343 1.00 34.75 288 PHE B C 1
ATOM 1324 O O . PHE B 1 6 ? -47.620 -12.756 13.392 1.00 37.52 288 PHE B O 1
ATOM 1332 N N . ASP B 1 7 ? -46.507 -14.549 14.056 1.00 37.87 289 ASP B N 1
ATOM 1333 C CA . ASP B 1 7 ? -45.479 -13.756 14.730 1.00 36.89 289 ASP B CA 1
ATOM 1334 C C . ASP B 1 7 ? -44.098 -14.359 14.585 1.00 32.56 289 ASP B C 1
ATOM 1335 O O . ASP B 1 7 ? -43.957 -15.557 14.300 1.00 31.11 289 ASP B O 1
ATOM 1340 N N . ILE B 1 8 ? -43.084 -13.514 14.707 1.00 30.33 290 ILE B N 1
ATOM 1341 C CA . ILE B 1 8 ? -41.704 -13.980 14.744 1.00 34.40 290 ILE B CA 1
ATOM 1342 C C . ILE B 1 8 ? -40.903 -13.139 15.731 1.00 36.40 290 ILE B C 1
ATOM 1343 O O . ILE B 1 8 ? -40.938 -11.911 15.662 1.00 34.27 290 ILE B O 1
ATOM 1348 N N . LYS B 1 9 ? -40.150 -13.820 16.589 1.00 36.49 291 LYS B N 1
ATOM 1349 C CA . LYS B 1 9 ? -39.434 -13.221 17.753 1.00 40.74 291 LYS B CA 1
ATOM 1350 C C . LYS B 1 9 ? -37.999 -13.810 17.876 1.00 40.43 291 LYS B C 1
ATOM 1351 O O . LYS B 1 9 ? -37.698 -14.856 17.296 1.00 37.39 291 LYS B O 1
ATOM 1353 N N . ALA B 1 10 ? -37.129 -13.148 18.630 1.00 44.96 292 ALA B N 1
ATOM 1354 C CA . ALA B 1 10 ? -35.788 -13.698 18.973 1.00 49.50 292 ALA B CA 1
ATOM 1355 C C . ALA B 1 10 ? -35.649 -13.927 20.469 1.00 45.96 292 ALA B C 1
ATOM 1356 O O . ALA B 1 10 ? -35.994 -13.043 21.233 1.00 51.39 292 ALA B O 1
ATOM 1358 N N . GLN B 1 11 ? -35.195 -15.118 20.867 1.00 49.65 293 GLN B N 1
ATOM 1359 C CA . GLN B 1 11 ? -34.975 -15.489 22.270 1.00 52.45 293 GLN B CA 1
ATOM 1360 C C . GLN B 1 11 ? -33.665 -16.212 22.418 1.00 56.61 293 GLN B C 1
ATOM 1361 O O . GLN B 1 11 ? -33.184 -16.807 21.462 1.00 50.55 293 GLN B O 1
ATOM 1363 N N . ALA B 1 12 ? -33.134 -16.214 23.645 1.00 73.49 294 ALA B N 1
ATOM 1364 C CA . ALA B 1 12 ? -31.953 -17.009 24.027 1.00 74.02 294 ALA B CA 1
ATOM 1365 C C . ALA B 1 12 ? -32.141 -17.639 25.411 1.00 83.81 294 ALA B C 1
ATOM 1366 O O . ALA B 1 12 ? -31.185 -18.121 26.041 1.00 94.87 294 ALA B O 1
ATOM 1368 N N . SER B 1 23 ? -30.995 -7.604 23.490 1.00 67.65 305 SER B N 1
ATOM 1369 C CA . SER B 1 23 ? -29.871 -7.510 22.554 1.00 80.32 305 SER B CA 1
ATOM 1370 C C . SER B 1 23 ? -30.320 -7.707 21.104 1.00 80.82 305 SER B C 1
ATOM 1371 O O . SER B 1 23 ? -29.877 -6.968 20.234 1.00 81.45 305 SER B O 1
ATOM 1373 N N . ILE B 1 24 ? -31.185 -8.697 20.864 1.00 83.67 306 ILE B N 1
ATOM 1374 C CA . ILE B 1 24 ? -31.782 -8.951 19.543 1.00 90.61 306 ILE B CA 1
ATOM 1375 C C . ILE B 1 24 ? -33.289 -8.617 19.558 1.00 92.28 306 ILE B C 1
ATOM 1376 O O . ILE B 1 24 ? -34.111 -9.468 19.916 1.00 86.79 306 ILE B O 1
ATOM 1386 N N . THR B 1 26 ? -37.034 -7.456 17.877 1.00 87.68 308 THR B N 1
ATOM 1387 C CA . THR B 1 26 ? -37.832 -8.520 17.216 1.00 80.79 308 THR B CA 1
ATOM 1388 C C . THR B 1 26 ? -38.783 -8.145 16.054 1.00 79.36 308 THR B C 1
ATOM 1389 O O . THR B 1 26 ? -38.981 -8.944 15.123 1.00 74.64 308 THR B O 1
ATOM 1393 N N . ALA B 1 27 ? -39.421 -6.981 16.138 1.00 81.00 309 ALA B N 1
ATOM 1394 C CA . ALA B 1 27 ? -40.233 -6.458 15.029 1.00 83.49 309 ALA B CA 1
ATOM 1395 C C . ALA B 1 27 ? -39.188 -5.722 14.232 1.00 82.46 309 ALA B C 1
ATOM 1396 O O . ALA B 1 27 ? -38.102 -5.490 14.780 1.00 89.97 309 ALA B O 1
ATOM 1397 N N . LYS B 1 28 ? -39.446 -5.303 12.991 1.00 72.39 310 LYS B N 1
ATOM 1398 C CA . LYS B 1 28 ? -40.749 -5.230 12.332 1.00 65.51 310 LYS B CA 1
ATOM 1399 C C . LYS B 1 28 ? -41.169 -6.549 11.680 1.00 61.71 310 LYS B C 1
ATOM 1400 O O . LYS B 1 28 ? -40.316 -7.424 11.394 1.00 52.93 310 LYS B O 1
ATOM 1406 N N . THR B 1 29 ? -42.494 -6.675 11.504 1.00 48.67 311 THR B N 1
ATOM 1407 C CA . THR B 1 29 ? -43.155 -7.848 10.946 1.00 53.01 311 THR B CA 1
ATOM 1408 C C . THR B 1 29 ? -44.426 -7.467 10.157 1.00 53.85 311 THR B C 1
ATOM 1409 O O . THR B 1 29 ? -45.160 -6.550 10.527 1.00 48.25 311 THR B O 1
ATOM 1413 N N . LYS B 1 30 ? -44.674 -8.212 9.088 1.00 49.69 312 LYS B N 1
ATOM 1414 C CA . LYS B 1 30 ? -45.792 -7.986 8.235 1.00 48.30 312 LYS B CA 1
ATOM 1415 C C . LYS B 1 30 ? -46.465 -9.387 8.071 1.00 50.60 312 LYS B C 1
ATOM 1416 O O . LYS B 1 30 ? -45.819 -10.428 8.237 1.00 43.55 312 LYS B O 1
ATOM 1418 N N . PRO B 1 31 ? -47.786 -9.419 7.859 1.00 46.02 313 PRO B N 1
ATOM 1419 C CA . PRO B 1 31 ? -48.448 -10.714 7.825 1.00 42.22 313 PRO B CA 1
ATOM 1420 C C . PRO B 1 31 ? -48.055 -11.630 6.703 1.00 37.23 313 PRO B C 1
ATOM 1421 O O . PRO B 1 31 ? -48.280 -12.837 6.778 1.00 35.62 313 PRO B O 1
ATOM 1425 N N . ASP B 1 32 ? -47.484 -11.068 5.654 1.00 43.84 314 ASP B N 1
ATOM 1426 C CA . ASP B 1 32 ? -46.984 -11.867 4.545 1.00 42.49 314 ASP B CA 1
ATOM 1427 C C . ASP B 1 32 ? -45.685 -12.586 4.926 1.00 35.53 314 ASP B C 1
ATOM 1428 O O . ASP B 1 32 ? -45.208 -13.437 4.154 1.00 34.17 314 ASP B O 1
ATOM 1433 N N . GLY B 1 33 ? -45.112 -12.253 6.091 1.00 31.04 315 GLY B N 1
ATOM 1434 C CA . GLY B 1 33 ? -43.965 -12.999 6.620 1.00 34.66 315 GLY B CA 1
ATOM 1435 C C . GLY B 1 33 ? -42.653 -12.250 6.679 1.00 34.44 315 GLY B C 1
ATOM 1436 O O . GLY B 1 33 ? -41.680 -12.748 7.267 1.00 32.50 315 GLY B O 1
ATOM 1437 N N . SER B 1 34 ? -42.629 -11.058 6.086 1.00 31.39 316 SER B N 1
ATOM 1438 C CA . SER B 1 34 ? -41.434 -10.240 6.045 1.00 36.31 316 SER B CA 1
ATOM 1439 C C . SER B 1 34 ? -41.132 -9.798 7.428 1.00 34.52 316 SER B C 1
ATOM 1440 O O . SER B 1 34 ? -42.039 -9.544 8.239 1.00 33.22 316 SER B O 1
ATOM 1443 N N . PHE B 1 35 ? -39.852 -9.649 7.687 1.00 33.92 317 PHE B N 1
ATOM 1444 C CA . PHE B 1 35 ? -39.419 -9.258 9.017 1.00 34.50 317 PHE B CA 1
ATOM 1445 C C . PHE B 1 35 ? -38.081 -8.571 8.958 1.00 32.74 317 PHE B C 1
ATOM 1446 O O . PHE B 1 35 ? -37.265 -8.813 8.057 1.00 28.75 317 PHE B O 1
ATOM 1454 N N . GLU B 1 36 ? -37.782 -7.833 10.006 1.00 34.77 318 GLU B N 1
ATOM 1455 C CA . GLU B 1 36 ? -36.415 -7.527 10.251 1.00 41.43 318 GLU B CA 1
ATOM 1456 C C . GLU B 1 36 ? -36.052 -7.565 11.682 1.00 41.80 318 GLU B C 1
ATOM 1457 O O . GLU B 1 36 ? -36.834 -7.154 12.523 1.00 41.11 318 GLU B O 1
ATOM 1463 N N . PHE B 1 37 ? -34.818 -8.019 11.917 1.00 42.47 319 PHE B N 1
ATOM 1464 C CA . PHE B 1 37 ? -34.170 -8.021 13.218 1.00 43.74 319 PHE B CA 1
ATOM 1465 C C . PHE B 1 37 ? -33.125 -6.945 13.358 1.00 44.56 319 PHE B C 1
ATOM 1466 O O . PHE B 1 37 ? -32.258 -6.821 12.500 1.00 51.28 319 PHE B O 1
ATOM 1474 N N . ASN B 1 38 ? -33.214 -6.182 14.445 1.00 47.20 320 ASN B N 1
ATOM 1475 C CA . ASN B 1 38 ? -32.298 -5.090 14.734 1.00 49.38 320 ASN B CA 1
ATOM 1476 C C . ASN B 1 38 ? -31.571 -5.358 16.008 1.00 52.29 320 ASN B C 1
ATOM 1477 O O . ASN B 1 38 ? -32.150 -5.831 16.972 1.00 52.84 320 ASN B O 1
ATOM 1482 N N . HIS B 1 39 ? -30.290 -5.045 16.017 1.00 54.13 321 HIS B N 1
ATOM 1483 C CA . HIS B 1 39 ? -29.496 -5.287 17.189 1.00 59.49 321 HIS B CA 1
ATOM 1484 C C . HIS B 1 39 ? -28.448 -4.209 17.313 1.00 59.69 321 HIS B C 1
ATOM 1485 O O . HIS B 1 39 ? -27.913 -3.733 16.315 1.00 59.88 321 HIS B O 1
ATOM 1492 N N . ASP B 1 40 ? -28.166 -3.845 18.554 1.00 62.58 322 ASP B N 1
ATOM 1493 C CA . ASP B 1 40 ? -27.241 -2.783 18.873 1.00 70.79 322 ASP B CA 1
ATOM 1494 C C . ASP B 1 40 ? -25.959 -3.408 19.379 1.00 66.42 322 ASP B C 1
ATOM 1495 O O . ASP B 1 40 ? -26.014 -4.324 20.183 1.00 68.65 322 ASP B O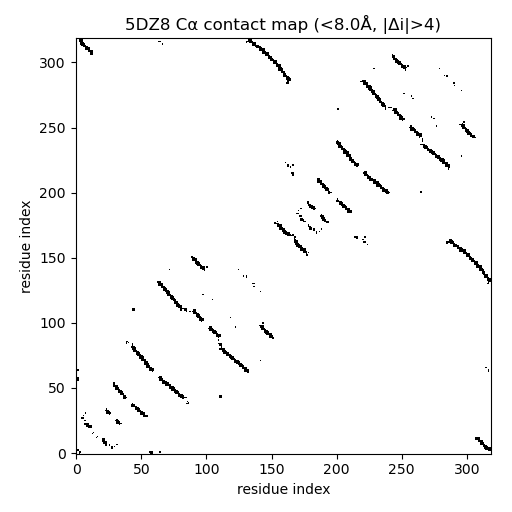 1
ATOM 1508 N N . ILE B 1 42 ? -22.683 -2.589 21.668 1.00 100.23 324 ILE B N 1
ATOM 1509 C CA . ILE B 1 42 ? -22.762 -1.727 22.871 1.00 105.54 324 ILE B CA 1
ATOM 1510 C C . ILE B 1 42 ? -21.458 -1.080 23.401 1.00 114.42 324 ILE B C 1
ATOM 1511 O O . ILE B 1 42 ? -21.506 0.058 23.902 1.00 118.49 324 ILE B O 1
ATOM 1516 N N . ASP B 1 43 ? -20.327 -1.791 23.296 1.00 120.13 325 ASP B N 1
ATOM 1517 C CA . ASP B 1 43 ? -18.972 -1.278 23.656 1.00 116.63 325 ASP B CA 1
ATOM 1518 C C . ASP B 1 43 ? -18.769 -1.085 25.161 1.00 112.42 325 ASP B C 1
ATOM 1519 O O . ASP B 1 43 ? -18.276 -1.998 25.838 1.00 91.63 325 ASP B O 1
ATOM 1521 N N . GLY B 1 44 ? -19.114 0.107 25.663 1.00 111.09 326 GLY B N 1
ATOM 1522 C CA . GLY B 1 44 ? -19.275 0.343 27.094 1.00 116.28 326 GLY B CA 1
ATOM 1523 C C . GLY B 1 44 ? -20.763 0.468 27.362 1.00 117.26 326 GLY B C 1
ATOM 1524 O O . GLY B 1 44 ? -21.499 -0.524 27.325 1.00 119.74 326 GLY B O 1
ATOM 1525 N N . VAL B 1 45 ? -21.193 1.689 27.671 1.00 114.34 327 VAL B N 1
ATOM 1526 C CA . VAL B 1 45 ? -22.579 2.106 27.502 1.00 111.73 327 VAL B CA 1
ATOM 1527 C C . VAL B 1 45 ? -22.501 3.330 26.581 1.00 112.17 327 VAL B C 1
ATOM 1528 O O . VAL B 1 45 ? -22.929 4.434 26.930 1.00 108.53 327 VAL B O 1
ATOM 1532 N N . LYS B 1 46 ? -21.885 3.118 25.416 1.00 110.06 328 LYS B N 1
ATOM 1533 C CA . LYS B 1 46 ? -21.900 4.079 24.302 1.00 108.14 328 LYS B CA 1
ATOM 1534 C C . LYS B 1 46 ? -21.991 3.244 23.025 1.00 96.72 328 LYS B C 1
ATOM 1535 O O . LYS B 1 46 ? -20.974 2.821 22.487 1.00 103.98 328 LYS B O 1
ATOM 1537 N N . THR B 1 47 ? -23.219 2.978 22.591 1.00 84.03 329 THR B N 1
ATOM 1538 C CA . THR B 1 47 ? -23.521 2.195 21.384 1.00 80.81 329 THR B CA 1
ATOM 1539 C C . THR B 1 47 ? -22.616 2.547 20.159 1.00 82.52 329 THR B C 1
ATOM 1540 O O . THR B 1 47 ? -22.473 3.732 19.803 1.00 80.65 329 THR B O 1
ATOM 1544 N N . ILE B 1 48 ? -21.998 1.522 19.547 1.00 71.60 330 ILE B N 1
ATOM 1545 C CA . ILE B 1 48 ? -21.022 1.701 18.450 1.00 70.02 330 ILE B CA 1
ATOM 1546 C C . ILE B 1 48 ? -21.686 1.738 17.073 1.00 68.35 330 ILE B C 1
ATOM 1547 O O . ILE B 1 48 ? -21.236 2.465 16.179 1.00 56.09 330 ILE B O 1
ATOM 1552 N N . GLY B 1 49 ? -22.743 0.933 16.909 1.00 68.08 331 GLY B N 1
ATOM 1553 C CA . GLY B 1 49 ? -23.370 0.708 15.613 1.00 60.13 331 GLY B CA 1
ATOM 1554 C C . GLY B 1 49 ? -24.576 -0.197 15.728 1.00 59.32 331 GLY B C 1
ATOM 1555 O O . GLY B 1 49 ? -24.887 -0.704 16.807 1.00 52.34 331 GLY B O 1
ATOM 1556 N N . TYR B 1 50 ? -25.259 -0.379 14.604 1.00 58.77 332 TYR B N 1
ATOM 1557 C CA . TYR B 1 50 ? -26.574 -1.040 14.540 1.00 57.71 332 TYR B CA 1
ATOM 1558 C C . TYR B 1 50 ? -26.488 -2.111 13.486 1.00 53.31 332 TYR B C 1
ATOM 1559 O O . TYR B 1 50 ? -25.988 -1.864 12.384 1.00 54.24 332 TYR B O 1
ATOM 1568 N N . GLY B 1 51 ? -26.964 -3.305 13.808 1.00 48.21 333 GLY B N 1
ATOM 1569 C CA . GLY B 1 51 ? -27.096 -4.331 12.799 1.00 48.64 333 GLY B CA 1
ATOM 1570 C C . GLY B 1 51 ? -28.534 -4.553 12.427 1.00 45.66 333 GLY B C 1
ATOM 1571 O O . GLY B 1 51 ? -29.421 -4.368 13.245 1.00 41.47 333 GLY B O 1
ATOM 1572 N N . LYS B 1 52 ? -28.741 -5.023 11.202 1.00 43.89 334 LYS B N 1
ATOM 1573 C CA . LYS B 1 52 ? -30.034 -5.337 10.739 1.00 40.84 334 LYS B CA 1
ATOM 1574 C C . LYS B 1 52 ? -29.994 -6.511 9.787 1.00 40.64 334 LYS B C 1
ATOM 1575 O O . LYS B 1 52 ? -29.352 -6.450 8.717 1.00 38.55 334 LYS B O 1
ATOM 1581 N N . LEU B 1 53 ? -30.801 -7.515 10.133 1.00 37.47 335 LEU B N 1
ATOM 1582 C CA . LEU B 1 53 ? -31.044 -8.645 9.311 1.00 32.34 335 LEU B CA 1
ATOM 1583 C C . LEU B 1 53 ? -32.519 -8.664 8.793 1.00 32.80 335 LEU B C 1
ATOM 1584 O O . LEU B 1 53 ? -33.468 -8.576 9.570 1.00 35.48 335 LEU B O 1
ATOM 1589 N N . THR B 1 54 ? -32.691 -8.847 7.484 1.00 29.83 336 THR B N 1
ATOM 1590 C CA . THR B 1 54 ? -33.978 -8.785 6.824 1.00 33.40 336 THR B CA 1
ATOM 1591 C C . THR B 1 54 ? -34.228 -10.081 6.129 1.00 31.40 336 THR B C 1
ATOM 1592 O O . THR B 1 54 ? -33.332 -10.643 5.477 1.00 30.44 336 THR B O 1
ATOM 1596 N N . GLY B 1 55 ? -35.484 -10.496 6.176 1.00 28.97 337 GLY B N 1
ATOM 1597 C CA . GLY B 1 55 ? -35.878 -11.670 5.492 1.00 31.76 337 GLY B CA 1
ATOM 1598 C C . GLY B 1 55 ? -37.372 -11.819 5.437 1.00 31.15 337 GLY B C 1
ATOM 1599 O O . GLY B 1 55 ? -38.098 -10.897 5.680 1.00 32.33 337 GLY B O 1
ATOM 1600 N N . LYS B 1 56 ? -37.799 -13.019 5.090 1.00 30.87 338 LYS B N 1
ATOM 1601 C CA . LYS B 1 56 ? -39.178 -13.324 4.942 1.00 30.10 338 LYS B CA 1
ATOM 1602 C C . LYS B 1 56 ? -39.449 -14.776 5.168 1.00 29.24 338 LYS B C 1
ATOM 1603 O O . LYS B 1 56 ? -38.788 -15.689 4.592 1.00 29.85 338 LYS B O 1
ATOM 1609 N N . VAL B 1 57 ? -40.440 -15.009 6.013 1.00 30.44 339 VAL B N 1
ATOM 1610 C CA . VAL B 1 57 ? -40.961 -16.339 6.161 1.00 29.96 339 VAL B CA 1
ATOM 1611 C C . VAL B 1 57 ? -41.942 -16.617 5.029 1.00 32.36 339 VAL B C 1
ATOM 1612 O O . VAL B 1 57 ? -42.812 -15.786 4.768 1.00 34.10 339 VAL B O 1
ATOM 1616 N N . ASN B 1 58 ? -41.827 -17.804 4.420 1.00 31.49 340 ASN B N 1
ATOM 1617 C CA . ASN B 1 58 ? -42.694 -18.215 3.338 1.00 29.81 340 ASN B CA 1
ATOM 1618 C C . ASN B 1 58 ? -43.751 -19.164 3.817 1.00 27.24 340 ASN B C 1
ATOM 1619 O O . ASN B 1 58 ? -43.530 -20.358 4.037 1.00 28.25 340 ASN B O 1
ATOM 1624 N N . HIS B 1 59 ? -44.928 -18.627 4.013 1.00 30.02 341 HIS B N 1
ATOM 1625 C CA . HIS B 1 59 ? -46.046 -19.425 4.554 1.00 34.31 341 HIS B CA 1
ATOM 1626 C C . HIS B 1 59 ? -47.349 -19.152 3.806 1.00 33.34 341 HIS B C 1
ATOM 1627 O O . HIS B 1 59 ? -47.471 -18.167 3.089 1.00 31.15 341 HIS B O 1
ATOM 1634 N N . HIS B 1 60 ? -48.299 -20.036 3.986 1.00 32.12 342 HIS B N 1
ATOM 1635 C CA . HIS B 1 60 ? -49.627 -19.816 3.441 1.00 37.03 342 HIS B CA 1
ATOM 1636 C C . HIS B 1 60 ? -50.604 -20.705 4.187 1.00 34.38 342 HIS B C 1
ATOM 1637 O O . HIS B 1 60 ? -50.200 -21.697 4.801 1.00 32.87 342 HIS B O 1
ATOM 1644 N N . TYR B 1 61 ? -51.880 -20.324 4.108 1.00 34.97 343 TYR B N 1
ATOM 1645 C CA . TYR B 1 61 ? -52.950 -20.853 4.963 1.00 36.51 343 TYR B CA 1
ATOM 1646 C C . TYR B 1 61 ? -54.081 -21.459 4.140 1.00 39.74 343 TYR B C 1
ATOM 1647 O O . TYR B 1 61 ? -54.556 -20.807 3.225 1.00 40.89 343 TYR B O 1
ATOM 1656 N N . VAL B 1 62 ? -54.532 -22.659 4.498 1.00 38.00 344 VAL B N 1
ATOM 1657 C CA . VAL B 1 62 ? -55.676 -23.284 3.876 1.00 44.51 344 VAL B CA 1
ATOM 1658 C C . VAL B 1 62 ? -56.887 -23.411 4.851 1.00 42.28 344 VAL B C 1
ATOM 1659 O O . VAL B 1 62 ? -56.828 -24.119 5.840 1.00 38.81 344 VAL B O 1
ATOM 1663 N N . ALA B 1 63 ? -57.986 -22.731 4.547 1.00 51.22 345 ALA B N 1
ATOM 1664 C CA . ALA B 1 63 ? -59.209 -22.832 5.364 1.00 54.31 345 ALA B CA 1
ATOM 1665 C C . ALA B 1 63 ? -59.830 -24.192 5.182 1.00 57.94 345 ALA B C 1
ATOM 1666 O O . ALA B 1 63 ? -59.807 -24.756 4.107 1.00 57.02 345 ALA B O 1
ATOM 1668 N N . ASN B 1 64 ? -60.306 -24.753 6.273 1.00 67.76 346 ASN B N 1
ATOM 1669 C CA . ASN B 1 64 ? -61.118 -25.945 6.247 1.00 70.80 346 ASN B CA 1
ATOM 1670 C C . ASN B 1 64 ? -62.512 -25.480 6.644 1.00 67.28 346 ASN B C 1
ATOM 1671 O O . ASN B 1 64 ? -62.639 -24.483 7.380 1.00 58.93 346 ASN B O 1
ATOM 1676 N N . LYS B 1 65 ? -63.543 -26.148 6.103 1.00 80.60 347 LYS B N 1
ATOM 1677 C CA . LYS B 1 65 ? -64.970 -26.023 6.588 1.00 86.66 347 LYS B CA 1
ATOM 1678 C C . LYS B 1 65 ? -65.180 -26.004 8.131 1.00 87.93 347 LYS B C 1
ATOM 1679 O O . LYS B 1 65 ? -66.131 -25.379 8.611 1.00 86.60 347 LYS B O 1
ATOM 1685 N N . ASP B 1 66 ? -64.266 -26.655 8.869 1.00 86.58 348 ASP B N 1
ATOM 1686 C CA . ASP B 1 66 ? -64.330 -26.901 10.317 1.00 81.94 348 ASP B CA 1
ATOM 1687 C C . ASP B 1 66 ? -64.365 -25.624 11.174 1.00 83.34 348 ASP B C 1
ATOM 1688 O O . ASP B 1 66 ? -64.996 -25.598 12.222 1.00 86.69 348 ASP B O 1
ATOM 1693 N N . GLY B 1 67 ? -63.683 -24.577 10.714 1.00 81.58 349 GLY B N 1
ATOM 1694 C CA . GLY B 1 67 ? -63.152 -23.525 11.592 1.00 69.97 349 GLY B CA 1
ATOM 1695 C C . GLY B 1 67 ? -61.626 -23.684 11.692 1.00 59.25 349 GLY B C 1
ATOM 1696 O O . GLY B 1 67 ? -60.926 -22.749 12.105 1.00 50.46 349 GLY B O 1
ATOM 1697 N N . SER B 1 68 ? -61.121 -24.855 11.277 1.00 50.44 350 SER B N 1
ATOM 1698 C CA . SER B 1 68 ? -59.720 -25.216 11.431 1.00 57.13 350 SER B CA 1
ATOM 1699 C C . SER B 1 68 ? -58.964 -24.753 10.201 1.00 50.18 350 SER B C 1
ATOM 1700 O O . SER B 1 68 ? -59.532 -24.576 9.156 1.00 51.91 350 SER B O 1
ATOM 1703 N N . VAL B 1 69 ? -57.679 -24.553 10.358 1.00 48.11 351 VAL B N 1
ATOM 1704 C CA . VAL B 1 69 ? -56.835 -23.993 9.309 1.00 46.44 351 VAL B CA 1
ATOM 1705 C C . VAL B 1 69 ? -55.527 -24.755 9.308 1.00 43.23 351 VAL B C 1
ATOM 1706 O O . VAL B 1 69 ? -55.091 -25.219 10.330 1.00 38.98 351 VAL B O 1
ATOM 1710 N N . THR B 1 70 ? -54.943 -24.932 8.142 1.00 42.16 352 THR B N 1
ATOM 1711 C CA . THR B 1 70 ? -53.603 -25.430 8.054 1.00 42.39 352 THR B CA 1
ATOM 1712 C C . THR B 1 70 ? -52.691 -24.270 7.735 1.00 42.10 352 THR B C 1
ATOM 1713 O O . THR B 1 70 ? -52.963 -23.525 6.808 1.00 41.11 352 THR B O 1
ATOM 1717 N N . ALA B 1 71 ? -51.669 -24.074 8.572 1.00 39.52 353 ALA B N 1
ATOM 1718 C CA . ALA B 1 71 ? -50.591 -23.130 8.269 1.00 38.23 353 ALA B CA 1
ATOM 1719 C C . ALA B 1 71 ? -49.384 -23.938 7.758 1.00 36.85 353 ALA B C 1
ATOM 1720 O O . ALA B 1 71 ? -48.832 -24.755 8.505 1.00 32.56 353 ALA B O 1
ATOM 1722 N N . PHE B 1 72 ? -49.018 -23.684 6.497 1.00 33.04 354 PHE B N 1
ATOM 1723 C CA . PHE B 1 72 ? -47.874 -24.304 5.870 1.00 35.60 354 PHE B CA 1
ATOM 1724 C C . PHE B 1 72 ? -46.768 -23.303 6.057 1.00 35.93 354 PHE B C 1
ATOM 1725 O O . PHE B 1 72 ? -46.937 -22.132 5.659 1.00 33.45 354 PHE B O 1
ATOM 1733 N N . VAL B 1 73 ? -45.665 -23.743 6.688 1.00 31.96 355 VAL B N 1
ATOM 1734 C CA . VAL B 1 73 ? -44.493 -22.918 6.840 1.00 30.05 355 VAL B CA 1
ATOM 1735 C C . VAL B 1 73 ? -43.414 -23.507 5.942 1.00 32.61 355 VAL B C 1
ATOM 1736 O O . VAL B 1 73 ? -42.677 -24.438 6.330 1.00 31.07 355 VAL B O 1
ATOM 1740 N N . ASP B 1 74 ? -43.343 -22.977 4.732 1.00 30.25 356 ASP B N 1
ATOM 1741 C CA . ASP B 1 74 ? -42.596 -23.679 3.649 1.00 34.45 356 ASP B CA 1
ATOM 1742 C C . ASP B 1 74 ? -41.087 -23.544 3.724 1.00 33.00 356 ASP B C 1
ATOM 1743 O O . ASP B 1 74 ? -40.357 -24.548 3.563 1.00 32.41 356 ASP B O 1
ATOM 1748 N N . SER B 1 75 ? -40.653 -22.325 4.015 1.00 30.55 357 SER B N 1
ATOM 1749 C CA . SER B 1 75 ? -39.270 -21.959 4.056 1.00 31.47 357 SER B CA 1
ATOM 1750 C C . SER B 1 75 ? -39.125 -20.540 4.666 1.00 29.48 357 SER B C 1
ATOM 1751 O O . SER B 1 75 ? -40.096 -19.808 4.803 1.00 30.57 357 SER B O 1
ATOM 1754 N N . VAL B 1 76 ? -37.905 -20.154 4.969 1.00 28.84 358 VAL B N 1
ATOM 1755 C CA . VAL B 1 76 ? -37.600 -18.785 5.319 1.00 32.05 358 VAL B CA 1
ATOM 1756 C C . VAL B 1 76 ? -36.447 -18.286 4.458 1.00 35.46 358 VAL B C 1
ATOM 1757 O O . VAL B 1 76 ? -35.435 -18.979 4.299 1.00 36.37 358 VAL B O 1
ATOM 1761 N N . THR B 1 77 ? -36.618 -17.076 3.919 1.00 36.10 359 THR B N 1
ATOM 1762 C CA . THR B 1 77 ? -35.637 -16.477 3.041 1.00 35.82 359 THR B CA 1
ATOM 1763 C C . THR B 1 77 ? -34.925 -15.401 3.819 1.00 35.92 359 THR B C 1
ATOM 1764 O O . THR B 1 77 ? -35.564 -14.572 4.513 1.00 35.69 359 THR B O 1
ATOM 1768 N N . LEU B 1 78 ? -33.599 -15.424 3.762 1.00 33.88 360 LEU B N 1
ATOM 1769 C CA . LEU B 1 78 ? -32.801 -14.323 4.305 1.00 36.28 360 LEU B CA 1
ATOM 1770 C C . LEU B 1 78 ? -32.241 -13.457 3.176 1.00 34.53 360 LEU B C 1
ATOM 1771 O O . LEU B 1 78 ? -31.518 -13.941 2.317 1.00 33.94 360 LEU B O 1
ATOM 1776 N N . TYR B 1 79 ? -32.513 -12.166 3.247 1.00 36.74 361 TYR B N 1
ATOM 1777 C CA . TYR B 1 79 ? -32.146 -11.243 2.189 1.00 36.59 361 TYR B CA 1
ATOM 1778 C C . TYR B 1 79 ? -30.747 -10.714 2.399 1.00 38.30 361 TYR B C 1
ATOM 1779 O O . TYR B 1 79 ? -29.850 -11.044 1.634 1.00 41.32 361 TYR B O 1
ATOM 1788 N N . LYS B 1 80 ? -30.577 -9.918 3.451 1.00 41.05 362 LYS B N 1
ATOM 1789 C CA . LYS B 1 80 ? -29.442 -9.017 3.639 1.00 42.47 362 LYS B CA 1
ATOM 1790 C C . LYS B 1 80 ? -29.079 -8.899 5.116 1.00 37.20 362 LYS B C 1
ATOM 1791 O O . LYS B 1 80 ? -29.947 -8.899 5.988 1.00 33.60 362 LYS B O 1
ATOM 1797 N N . TYR B 1 81 ? -27.804 -8.679 5.377 1.00 37.29 363 TYR B N 1
ATOM 1798 C CA . TYR B 1 81 ? -27.357 -8.185 6.676 1.00 37.99 363 TYR B CA 1
ATOM 1799 C C . TYR B 1 81 ? -26.620 -6.878 6.506 1.00 37.35 363 TYR B C 1
ATOM 1800 O O . TYR B 1 81 ? -25.634 -6.821 5.764 1.00 35.40 363 TYR B O 1
ATOM 1809 N N . GLU B 1 82 ? -27.071 -5.865 7.229 1.00 35.61 364 GLU B N 1
ATOM 1810 C CA . GLU B 1 82 ? -26.530 -4.520 7.116 1.00 40.01 364 GLU B CA 1
ATOM 1811 C C . GLU B 1 82 ? -26.005 -4.119 8.458 1.00 40.22 364 GLU B C 1
ATOM 1812 O O . GLU B 1 82 ? -26.623 -4.394 9.501 1.00 38.72 364 GLU B O 1
ATOM 1818 N N . TYR B 1 83 ? -24.884 -3.420 8.425 1.00 39.22 365 TYR B N 1
ATOM 1819 C CA . TYR B 1 83 ? -24.317 -2.857 9.592 1.00 40.87 365 TYR B CA 1
ATOM 1820 C C . TYR B 1 83 ? -23.981 -1.386 9.374 1.00 44.69 365 TYR B C 1
ATOM 1821 O O . TYR B 1 83 ? -23.296 -1.029 8.405 1.00 50.39 365 TYR B O 1
ATOM 1830 N N . ARG B 1 84 ? -24.389 -0.569 10.332 1.00 43.96 366 ARG B N 1
ATOM 1831 C CA . ARG B 1 84 ? -24.181 0.874 10.320 1.00 54.96 366 ARG B CA 1
ATOM 1832 C C . ARG B 1 84 ? -23.316 1.248 11.533 1.00 52.94 366 ARG B C 1
ATOM 1833 O O . ARG B 1 84 ? -23.759 1.067 12.685 1.00 47.10 366 ARG B O 1
ATOM 1835 N N . ASN B 1 85 ? -22.086 1.726 11.273 1.00 57.39 367 ASN B N 1
ATOM 1836 C CA . ASN B 1 85 ? -21.218 2.319 12.323 1.00 61.29 367 ASN B CA 1
ATOM 1837 C C . ASN B 1 85 ? -21.686 3.727 12.597 1.00 55.64 367 ASN B C 1
ATOM 1838 O O . ASN B 1 85 ? -21.893 4.470 11.657 1.00 54.68 367 ASN B O 1
ATOM 1843 N N . VAL B 1 86 ? -21.896 4.053 13.869 1.00 65.39 368 VAL B N 1
ATOM 1844 C CA . VAL B 1 86 ? -22.224 5.433 14.315 1.00 75.56 368 VAL B CA 1
ATOM 1845 C C . VAL B 1 86 ? -21.095 6.112 15.130 1.00 78.43 368 VAL B C 1
ATOM 1846 O O . VAL B 1 86 ? -20.962 7.326 15.089 1.00 82.28 368 VAL B O 1
ATOM 1850 N N . ALA B 1 87 ? -20.293 5.345 15.860 1.00 81.56 369 ALA B N 1
ATOM 1851 C CA . ALA B 1 87 ? -19.133 5.890 16.576 1.00 86.23 369 ALA B CA 1
ATOM 1852 C C . ALA B 1 87 ? -17.867 5.248 16.028 1.00 93.58 369 ALA B C 1
ATOM 1853 O O . ALA B 1 87 ? -17.810 4.020 15.895 1.00 97.69 369 ALA B O 1
ATOM 1855 N N . GLN B 1 88 ? -16.856 6.062 15.712 1.00 92.50 370 GLN B N 1
ATOM 1856 C CA . GLN B 1 88 ? -15.557 5.555 15.271 1.00 89.85 370 GLN B CA 1
ATOM 1857 C C . GLN B 1 88 ? -14.818 4.822 16.401 1.00 98.82 370 GLN B C 1
ATOM 1858 O O . GLN B 1 88 ? -15.433 4.202 17.288 1.00 86.12 370 GLN B O 1
ATOM 1859 N N . ASN B 1 89 ? -13.489 4.890 16.366 1.00 104.72 371 ASN B N 1
ATOM 1860 C CA . ASN B 1 89 ? -12.667 4.157 17.330 1.00 101.10 371 ASN B CA 1
ATOM 1861 C C . ASN B 1 89 ? -11.227 4.646 17.319 1.00 106.12 371 ASN B C 1
ATOM 1862 O O . ASN B 1 89 ? -10.481 4.357 16.388 1.00 111.72 371 ASN B O 1
ATOM 1867 N N . ASN B 1 93 ? -8.939 -3.171 19.094 1.00 61.79 375 ASN B N 1
ATOM 1868 C CA . ASN B 1 93 ? -8.764 -4.632 19.174 1.00 74.84 375 ASN B CA 1
ATOM 1869 C C . ASN B 1 93 ? -10.062 -5.431 19.400 1.00 78.44 375 ASN B C 1
ATOM 1870 O O . ASN B 1 93 ? -10.245 -6.132 20.421 1.00 63.22 375 ASN B O 1
ATOM 1875 N N . GLN B 1 94 ? -10.924 -5.334 18.388 1.00 80.53 376 GLN B N 1
ATOM 1876 C CA . GLN B 1 94 ? -12.282 -5.833 18.426 1.00 79.59 376 GLN B CA 1
ATOM 1877 C C . GLN B 1 94 ? -12.538 -6.679 17.187 1.00 77.49 376 GLN B C 1
ATOM 1878 O O . GLN B 1 94 ? -12.377 -6.239 16.041 1.00 77.30 376 GLN B O 1
ATOM 1884 N N . ASN B 1 95 ? -12.845 -7.935 17.440 1.00 72.32 377 ASN B N 1
ATOM 1885 C CA . ASN B 1 95 ? -13.391 -8.801 16.448 1.00 74.24 377 ASN B CA 1
ATOM 1886 C C . ASN B 1 95 ? -14.881 -8.932 16.825 1.00 71.72 377 ASN B C 1
ATOM 1887 O O . ASN B 1 95 ? -15.230 -9.170 17.986 1.00 60.58 377 ASN B O 1
ATOM 1892 N N . ILE B 1 96 ? -15.751 -8.656 15.855 1.00 68.12 378 ILE B N 1
ATOM 1893 C CA . ILE B 1 96 ? -17.196 -8.848 15.977 1.00 57.63 378 ILE B CA 1
ATOM 1894 C C . ILE B 1 96 ? -17.554 -9.822 14.907 1.00 54.66 378 ILE B C 1
ATOM 1895 O O . ILE B 1 96 ? -17.023 -9.744 13.820 1.00 55.71 378 ILE B O 1
ATOM 1900 N N . VAL B 1 97 ? -18.422 -10.774 15.216 1.00 53.41 379 VAL B N 1
ATOM 1901 C CA . VAL B 1 97 ? -18.836 -11.712 14.193 1.00 50.79 379 VAL B CA 1
ATOM 1902 C C . VAL B 1 97 ? -20.359 -11.875 14.287 1.00 51.42 379 VAL B C 1
ATOM 1903 O O . VAL B 1 97 ? -20.961 -12.014 15.385 1.00 46.22 379 VAL B O 1
ATOM 1907 N N . PHE B 1 98 ? -20.984 -11.730 13.132 1.00 43.13 380 PHE B N 1
ATOM 1908 C CA . PHE B 1 98 ? -22.370 -12.007 12.997 1.00 42.54 380 PHE B CA 1
ATOM 1909 C C . PHE B 1 98 ? -22.506 -13.299 12.215 1.00 43.46 380 PHE B C 1
ATOM 1910 O O . PHE B 1 98 ? -21.908 -13.442 11.158 1.00 43.80 380 PHE B O 1
ATOM 1918 N N . ARG B 1 99 ? -23.299 -14.229 12.718 1.00 41.99 381 ARG B N 1
ATOM 1919 C CA . ARG B 1 99 ? -23.548 -15.458 11.981 1.00 47.69 381 ARG B CA 1
ATOM 1920 C C . ARG B 1 99 ? -25.020 -15.755 11.937 1.00 44.68 381 ARG B C 1
ATOM 1921 O O . ARG B 1 99 ? -25.741 -15.399 12.840 1.00 37.76 381 ARG B O 1
ATOM 1929 N N . VAL B 1 100 ? -25.432 -16.460 10.896 1.00 38.58 382 VAL B N 1
ATOM 1930 C CA . VAL B 1 100 ? -26.745 -17.013 10.811 1.00 36.12 382 VAL B CA 1
ATOM 1931 C C . VAL B 1 100 ? -26.534 -18.485 10.546 1.00 35.96 382 VAL B C 1
ATOM 1932 O O . VAL B 1 100 ? -25.697 -18.855 9.716 1.00 39.87 382 VAL B O 1
ATOM 1936 N N . LEU B 1 101 ? -27.333 -19.317 11.194 1.00 36.90 383 LEU B N 1
ATOM 1937 C CA . LEU B 1 101 ? -27.292 -20.773 11.001 1.00 40.95 383 LEU B CA 1
ATOM 1938 C C . LEU B 1 101 ? -28.687 -21.336 10.825 1.00 37.81 383 LEU B C 1
ATOM 1939 O O . LEU B 1 101 ? -29.672 -20.745 11.265 1.00 37.13 383 LEU B O 1
ATOM 1944 N N . THR B 1 102 ? -28.784 -22.482 10.189 1.00 37.34 384 THR B N 1
ATOM 1945 C CA . THR B 1 102 ? -30.046 -23.141 10.097 1.00 43.02 384 THR B CA 1
ATOM 1946 C C . THR B 1 102 ? -30.496 -23.549 11.472 1.00 39.98 384 THR B C 1
ATOM 1947 O O . THR B 1 102 ? -29.719 -23.506 12.414 1.00 41.13 384 THR B O 1
ATOM 1951 N N . LYS B 1 103 ? -31.765 -23.926 11.578 1.00 42.17 385 LYS B N 1
ATOM 1952 C CA . LYS B 1 103 ? -32.290 -24.538 12.823 1.00 49.15 385 LYS B CA 1
ATOM 1953 C C . LYS B 1 103 ? -31.573 -25.864 13.214 1.00 52.85 385 LYS B C 1
ATOM 1954 O O . LYS B 1 103 ? -31.543 -26.227 14.380 1.00 61.02 385 LYS B O 1
ATOM 1960 N N . ASP B 1 104 ? -30.958 -26.532 12.242 1.00 62.76 386 ASP B N 1
ATOM 1961 C CA . ASP B 1 104 ? -30.136 -27.739 12.495 1.00 75.08 386 ASP B CA 1
ATOM 1962 C C . ASP B 1 104 ? -28.645 -27.478 12.858 1.00 75.96 386 ASP B C 1
ATOM 1963 O O . ASP B 1 104 ? -27.953 -28.429 13.239 1.00 80.10 386 ASP B O 1
ATOM 1968 N N . GLY B 1 105 ? -28.164 -26.227 12.742 1.00 61.91 387 GLY B N 1
ATOM 1969 C CA . GLY B 1 105 ? -26.816 -25.834 13.236 1.00 61.84 387 GLY B CA 1
ATOM 1970 C C . GLY B 1 105 ? -25.744 -25.567 12.163 1.00 61.12 387 GLY B C 1
ATOM 1971 O O . GLY B 1 105 ? -24.616 -25.173 12.476 1.00 58.30 387 GLY B O 1
ATOM 1972 N N . ARG B 1 106 ? -26.107 -25.756 10.899 1.00 53.60 388 ARG B N 1
ATOM 1973 C CA . ARG B 1 106 ? -25.263 -25.432 9.760 1.00 57.50 388 ARG B CA 1
ATOM 1974 C C . ARG B 1 106 ? -25.185 -23.913 9.506 1.00 62.16 388 ARG B C 1
ATOM 1975 O O . ARG B 1 106 ? -26.216 -23.293 9.209 1.00 55.68 388 ARG B O 1
ATOM 1983 N N . PRO B 1 107 ? -23.957 -23.328 9.571 1.00 61.00 389 PRO B N 1
ATOM 1984 C CA . PRO B 1 107 ? -23.784 -21.890 9.285 1.00 58.11 389 PRO B CA 1
ATOM 1985 C C . PRO B 1 107 ? -24.065 -21.618 7.838 1.00 54.86 389 PRO B C 1
ATOM 1986 O O . PRO B 1 107 ? -23.699 -22.409 6.979 1.00 56.11 389 PRO B O 1
ATOM 1990 N N . ILE B 1 108 ? -24.778 -20.539 7.567 1.00 54.40 390 ILE B N 1
ATOM 1991 C CA . ILE B 1 108 ? -25.050 -20.164 6.187 1.00 47.09 390 ILE B CA 1
ATOM 1992 C C . ILE B 1 108 ? -24.537 -18.780 5.862 1.00 40.86 390 ILE B C 1
ATOM 1993 O O . ILE B 1 108 ? -24.538 -18.378 4.719 1.00 45.54 390 ILE B O 1
ATOM 1998 N N . PHE B 1 109 ? -24.033 -18.074 6.861 1.00 39.09 391 PHE B N 1
ATOM 1999 C CA . PHE B 1 109 ? -23.537 -16.753 6.659 1.00 39.44 391 PHE B CA 1
ATOM 2000 C C . PHE B 1 109 ? -22.693 -16.391 7.848 1.00 41.79 391 PHE B C 1
ATOM 2001 O O . PHE B 1 109 ? -23.095 -16.604 8.975 1.00 39.84 391 PHE B O 1
ATOM 2009 N N . GLU B 1 110 ? -21.569 -15.751 7.584 1.00 42.78 392 GLU B N 1
ATOM 2010 C CA . GLU B 1 110 ? -20.664 -15.385 8.621 1.00 49.17 392 GLU B CA 1
ATOM 2011 C C . GLU B 1 110 ? -19.917 -14.165 8.148 1.00 44.77 392 GLU B C 1
ATOM 2012 O O . GLU B 1 110 ? -19.419 -14.153 7.051 1.00 45.63 392 GLU B O 1
ATOM 2018 N N . LYS B 1 111 ? -19.889 -13.158 9.002 1.00 45.01 393 LYS B N 1
ATOM 2019 C CA . LYS B 1 111 ? -19.246 -11.923 8.754 1.00 43.76 393 LYS B CA 1
ATOM 2020 C C . LYS B 1 111 ? -18.464 -11.513 10.001 1.00 44.03 393 LYS B C 1
ATOM 2021 O O . LYS B 1 111 ? -19.045 -11.246 11.050 1.00 39.52 393 LYS B O 1
ATOM 2027 N N . ALA B 1 112 ? -17.144 -11.421 9.835 1.00 45.91 394 ALA B N 1
ATOM 2028 C CA . ALA B 1 112 ? -16.261 -10.903 10.857 1.00 48.23 394 ALA B CA 1
ATOM 2029 C C . ALA B 1 112 ? -15.948 -9.461 10.491 1.00 47.41 394 ALA B C 1
ATOM 2030 O O . ALA B 1 112 ? -15.712 -9.144 9.335 1.00 51.33 394 ALA B O 1
ATOM 2032 N N . HIS B 1 113 ? -15.951 -8.579 11.462 1.00 40.84 395 HIS B N 1
ATOM 2033 C CA . HIS B 1 113 ? -15.575 -7.237 11.182 1.00 41.79 395 HIS B CA 1
ATOM 2034 C C . HIS B 1 113 ? -15.142 -6.578 12.476 1.00 43.74 395 HIS B C 1
ATOM 2035 O O . HIS B 1 113 ? -15.266 -7.141 13.520 1.00 49.32 395 HIS B O 1
ATOM 2042 N N . ASN B 1 114 ? -14.593 -5.392 12.377 1.00 49.85 396 ASN B N 1
ATOM 2043 C CA . ASN B 1 114 ? -14.077 -4.693 13.535 1.00 55.36 396 ASN B CA 1
ATOM 2044 C C . ASN B 1 114 ? -15.047 -3.680 14.068 1.00 53.20 396 ASN B C 1
ATOM 2045 O O . ASN B 1 114 ? -14.833 -3.157 15.153 1.00 55.43 396 ASN B O 1
ATOM 2050 N N . GLY B 1 115 ? -16.081 -3.357 13.290 1.00 53.66 397 GLY B N 1
ATOM 2051 C CA . GLY B 1 115 ? -17.142 -2.430 13.712 1.00 49.37 397 GLY B CA 1
ATOM 2052 C C . GLY B 1 115 ? -16.996 -0.989 13.215 1.00 54.88 397 GLY B C 1
ATOM 2053 O O . GLY B 1 115 ? -17.894 -0.167 13.426 1.00 54.11 397 GLY B O 1
ATOM 2054 N N . ASN B 1 116 ? -15.876 -0.650 12.586 1.00 54.96 398 ASN B N 1
ATOM 2055 C CA . ASN B 1 116 ? -15.641 0.736 12.176 1.00 65.65 398 ASN B CA 1
ATOM 2056 C C . ASN B 1 116 ? -16.256 1.151 10.842 1.00 67.82 398 ASN B C 1
ATOM 2057 O O . ASN B 1 116 ? -16.442 2.349 10.620 1.00 73.12 398 ASN B O 1
ATOM 2062 N N . LYS B 1 117 ? -16.561 0.180 9.970 1.00 62.08 399 LYS B N 1
ATOM 2063 C CA . LYS B 1 117 ? -17.127 0.437 8.654 1.00 59.52 399 LYS B CA 1
ATOM 2064 C C . LYS B 1 117 ? -18.613 0.073 8.559 1.00 57.54 399 LYS B C 1
ATOM 2065 O O . LYS B 1 117 ? -19.058 -0.948 9.070 1.00 56.60 399 LYS B O 1
ATOM 2071 N N . THR B 1 118 ? -19.362 0.901 7.848 1.00 51.81 400 THR B N 1
ATOM 2072 C CA . THR B 1 118 ? -20.710 0.591 7.491 1.00 47.06 400 THR B CA 1
ATOM 2073 C C . THR B 1 118 ? -20.682 -0.335 6.253 1.00 49.14 400 THR B C 1
ATOM 2074 O O . THR B 1 118 ? -19.805 -0.221 5.392 1.00 47.51 400 THR B O 1
ATOM 2078 N N . PHE B 1 119 ? -21.603 -1.296 6.192 1.00 46.00 401 PHE B N 1
ATOM 2079 C CA . PHE B 1 119 ? -21.616 -2.255 5.072 1.00 47.06 401 PHE B CA 1
ATOM 2080 C C . PHE B 1 119 ? -22.967 -2.952 4.956 1.00 44.30 401 PHE B C 1
ATOM 2081 O O . PHE B 1 119 ? -23.820 -2.850 5.852 1.00 45.59 401 PHE B O 1
ATOM 2089 N N . ALA B 1 120 ? -23.121 -3.654 3.830 1.00 42.74 402 ALA B N 1
ATOM 2090 C CA . ALA B 1 120 ? -24.257 -4.511 3.569 1.00 45.01 402 ALA B CA 1
ATOM 2091 C C . ALA B 1 120 ? -23.754 -5.786 2.920 1.00 47.45 402 ALA B C 1
ATOM 2092 O O . ALA B 1 120 ? -22.909 -5.759 2.036 1.00 51.82 402 ALA B O 1
ATOM 2094 N N . GLU B 1 121 ? -24.258 -6.915 3.375 1.00 48.76 403 GLU B N 1
ATOM 2095 C CA . GLU B 1 121 ? -23.984 -8.170 2.730 1.00 46.53 403 GLU B CA 1
ATOM 2096 C C . GLU B 1 121 ? -25.313 -8.738 2.289 1.00 41.32 403 GLU B C 1
ATOM 2097 O O . GLU B 1 121 ? -26.320 -8.616 2.994 1.00 42.08 403 GLU B O 1
ATOM 2103 N N . THR B 1 122 ? -25.303 -9.364 1.132 1.00 35.93 404 THR B N 1
ATOM 2104 C CA . THR B 1 122 ? -26.472 -9.973 0.602 1.00 35.76 404 THR B CA 1
ATOM 2105 C C . THR B 1 122 ? -26.348 -11.454 0.867 1.00 37.69 404 THR B C 1
ATOM 2106 O O . THR B 1 122 ? -25.309 -12.047 0.593 1.00 39.02 404 THR B O 1
ATOM 2110 N N . LEU B 1 123 ? -27.387 -12.034 1.464 1.00 35.55 405 LEU B N 1
ATOM 2111 C CA . LEU B 1 123 ? -27.414 -13.475 1.692 1.00 37.32 405 LEU B CA 1
ATOM 2112 C C . LEU B 1 123 ? -28.172 -14.199 0.598 1.00 37.80 405 LEU B C 1
ATOM 2113 O O . LEU B 1 123 ? -27.659 -15.165 0.071 1.00 42.12 405 LEU B O 1
ATOM 2118 N N . ASN B 1 124 ? -29.407 -13.764 0.324 1.00 37.81 406 ASN B N 1
ATOM 2119 C CA . ASN B 1 124 ? -30.343 -14.465 -0.567 1.00 37.66 406 ASN B CA 1
ATOM 2120 C C . ASN B 1 124 ? -30.303 -15.940 -0.387 1.00 36.59 406 ASN B C 1
ATOM 2121 O O . ASN B 1 124 ? -30.060 -16.657 -1.319 1.00 38.50 406 ASN B O 1
ATOM 2126 N N . LYS B 1 125 ? -30.595 -16.382 0.827 1.00 41.63 407 LYS B N 1
ATOM 2127 C CA . LYS B 1 125 ? -30.599 -17.801 1.148 1.00 41.87 407 LYS B CA 1
ATOM 2128 C C . LYS B 1 125 ? -32.014 -18.171 1.541 1.00 39.71 407 LYS B C 1
ATOM 2129 O O . LYS B 1 125 ? -32.588 -17.601 2.431 1.00 41.44 407 LYS B O 1
ATOM 2135 N N . THR B 1 126 ? -32.537 -19.180 0.893 1.00 38.85 408 THR B N 1
ATOM 2136 C CA . THR B 1 126 ? -33.771 -19.770 1.287 1.00 44.23 408 THR B CA 1
ATOM 2137 C C . THR B 1 126 ? -33.471 -21.040 2.124 1.00 44.77 408 THR B C 1
ATOM 2138 O O . THR B 1 126 ? -32.728 -21.900 1.684 1.00 53.36 408 THR B O 1
ATOM 2142 N N . LEU B 1 127 ? -33.982 -21.111 3.356 1.00 43.80 409 LEU B N 1
ATOM 2143 C CA . LEU B 1 127 ? -33.857 -22.337 4.186 1.00 42.68 409 LEU B CA 1
ATOM 2144 C C . LEU B 1 127 ? -35.199 -23.037 4.183 1.00 44.32 409 LEU B C 1
ATOM 2145 O O . LEU B 1 127 ? -36.237 -22.490 4.603 1.00 40.92 409 LEU B O 1
ATOM 2150 N N . GLN B 1 128 ? -35.183 -24.248 3.654 1.00 42.86 410 GLN B N 1
ATOM 2151 C CA . GLN B 1 128 ? -36.386 -25.038 3.555 1.00 42.88 410 GLN B CA 1
ATOM 2152 C C . GLN B 1 128 ? -36.786 -25.449 4.924 1.00 39.27 410 GLN B C 1
ATOM 2153 O O . GLN B 1 128 ? -35.947 -25.871 5.701 1.00 41.66 410 GLN B O 1
ATOM 2159 N N . LEU B 1 129 ? -38.078 -25.347 5.208 1.00 39.85 411 LEU B N 1
ATOM 2160 C CA . LEU B 1 129 ? -38.637 -25.719 6.489 1.00 36.77 411 LEU B CA 1
ATOM 2161 C C . LEU B 1 129 ? -39.591 -26.870 6.321 1.00 37.41 411 LEU B C 1
ATOM 2162 O O . LEU B 1 129 ? -39.465 -27.900 7.008 1.00 35.72 411 LEU B O 1
ATOM 2167 N N . ASN B 1 130 ? -40.563 -26.675 5.437 1.00 35.29 412 ASN B N 1
ATOM 2168 C CA . ASN B 1 130 ? -41.461 -27.743 5.034 1.00 39.87 412 ASN B CA 1
ATOM 2169 C C . ASN B 1 130 ? -42.230 -28.211 6.242 1.00 37.11 412 ASN B C 1
ATOM 2170 O O . ASN B 1 130 ? -42.405 -29.411 6.461 1.00 39.06 412 ASN B O 1
ATOM 2175 N N . LEU B 1 131 ? -42.728 -27.258 7.002 1.00 37.23 413 LEU B N 1
ATOM 2176 C CA . LEU B 1 131 ? -43.511 -27.567 8.182 1.00 35.69 413 LEU B CA 1
ATOM 2177 C C . LEU B 1 131 ? -44.949 -27.296 7.873 1.00 34.87 413 LEU B C 1
ATOM 2178 O O . LEU B 1 131 ? -45.289 -26.533 6.981 1.00 35.97 413 LEU B O 1
ATOM 2183 N N . LYS B 1 132 ? -45.784 -27.928 8.665 1.00 39.64 414 LYS B N 1
ATOM 2184 C CA . LYS B 1 132 ? -47.230 -27.847 8.530 1.00 41.21 414 LYS B CA 1
ATOM 2185 C C . LYS B 1 132 ? -47.818 -27.903 9.949 1.00 39.60 414 LYS B C 1
ATOM 2186 O O . LYS B 1 132 ? -47.508 -28.830 10.696 1.00 34.83 414 LYS B O 1
ATOM 2192 N N . TYR B 1 133 ? -48.647 -26.919 10.299 1.00 36.35 415 TYR B N 1
ATOM 2193 C CA . TYR B 1 133 ? -49.472 -26.938 11.563 1.00 35.63 415 TYR B CA 1
ATOM 2194 C C . TYR B 1 133 ? -50.955 -26.979 11.290 1.00 32.46 415 TYR B C 1
ATOM 2195 O O . TYR B 1 133 ? -51.503 -26.043 10.765 1.00 35.57 415 TYR B O 1
ATOM 2204 N N . GLU B 1 134 ? -51.592 -28.081 11.621 1.00 37.43 416 GLU B N 1
ATOM 2205 C CA . GLU B 1 134 ? -53.047 -28.213 11.513 1.00 40.55 416 GLU B CA 1
ATOM 2206 C C . GLU B 1 134 ? -53.663 -27.619 12.764 1.00 38.00 416 GLU B C 1
ATOM 2207 O O . GLU B 1 134 ? -53.497 -28.133 13.861 1.00 39.75 416 GLU B O 1
ATOM 2213 N N . LEU B 1 135 ? -54.347 -26.517 12.603 1.00 39.37 417 LEU B N 1
ATOM 2214 C CA . LEU B 1 135 ? -54.751 -25.652 13.695 1.00 37.37 417 LEU B CA 1
ATOM 2215 C C . LEU B 1 135 ? -56.272 -25.594 13.836 1.00 39.49 417 LEU B C 1
ATOM 2216 O O . LEU B 1 135 ? -56.992 -24.849 13.141 1.00 37.45 417 LEU B O 1
ATOM 2221 N N . LYS B 1 136 ? -56.753 -26.398 14.760 1.00 42.93 418 LYS B N 1
ATOM 2222 C CA . LYS B 1 136 ? -58.120 -26.287 15.264 1.00 41.04 418 LYS B CA 1
ATOM 2223 C C . LYS B 1 136 ? -58.395 -24.905 15.792 1.00 37.70 418 LYS B C 1
ATOM 2224 O O . LYS B 1 136 ? -57.479 -24.167 16.076 1.00 36.76 418 LYS B O 1
ATOM 2230 N N . PRO B 1 137 ? -59.665 -24.563 15.959 1.00 36.95 419 PRO B N 1
ATOM 2231 C CA . PRO B 1 137 ? -60.001 -23.278 16.596 1.00 38.30 419 PRO B CA 1
ATOM 2232 C C . PRO B 1 137 ? -59.229 -22.995 17.913 1.00 36.03 419 PRO B C 1
ATOM 2233 O O . PRO B 1 137 ? -59.177 -23.845 18.790 1.00 35.44 419 PRO B O 1
ATOM 2237 N N . HIS B 1 138 ? -58.602 -21.822 17.994 1.00 37.52 420 HIS B N 1
ATOM 2238 C CA . HIS B 1 138 ? -57.688 -21.428 19.094 1.00 40.06 420 HIS B CA 1
ATOM 2239 C C . HIS B 1 138 ? -56.432 -22.272 19.253 1.00 33.19 420 HIS B C 1
ATOM 2240 O O . HIS B 1 138 ? -55.782 -22.132 20.232 1.00 38.37 420 HIS B O 1
ATOM 2247 N N . ALA B 1 139 ? -56.087 -23.149 18.308 1.00 30.07 421 ALA B N 1
ATOM 2248 C CA . ALA B 1 139 ? -54.851 -23.908 18.411 1.00 29.82 421 ALA B CA 1
ATOM 2249 C C . ALA B 1 139 ? -53.691 -22.973 18.088 1.00 34.64 421 ALA B C 1
ATOM 2250 O O . ALA B 1 139 ? -53.882 -21.884 17.549 1.00 34.48 421 ALA B O 1
ATOM 2252 N N . SER B 1 140 ? -52.488 -23.375 18.502 1.00 37.21 422 SER B N 1
ATOM 2253 C CA . SER B 1 140 ? -51.299 -22.614 18.267 1.00 31.77 422 SER B CA 1
ATOM 2254 C C . SER B 1 140 ? -50.208 -23.565 17.909 1.00 30.50 422 SER B C 1
ATOM 2255 O O . SER B 1 140 ? -50.128 -24.657 18.470 1.00 31.90 422 SER B O 1
ATOM 2258 N N . SER B 1 141 ? -49.324 -23.119 17.024 1.00 28.19 423 SER B N 1
ATOM 2259 C CA . SER B 1 141 ? -48.138 -23.862 16.634 1.00 29.52 423 SER B CA 1
ATOM 2260 C C . SER B 1 141 ? -47.130 -23.927 17.763 1.00 27.99 423 SER B C 1
ATOM 2261 O O . SER B 1 141 ? -46.290 -24.780 17.758 1.00 30.37 423 SER B O 1
ATOM 2264 N N . GLY B 1 142 ? -47.216 -23.022 18.716 1.00 29.40 424 GLY B N 1
ATOM 2265 C CA . GLY B 1 142 ? -46.129 -22.787 19.635 1.00 32.52 424 GLY B CA 1
ATOM 2266 C C . GLY B 1 142 ? -44.957 -22.129 18.921 1.00 33.83 424 GLY B C 1
ATOM 2267 O O . GLY B 1 142 ? -45.068 -21.668 17.749 1.00 28.99 424 GLY B O 1
ATOM 2268 N N . ASN B 1 143 ? -43.835 -22.100 19.632 1.00 32.97 425 ASN B N 1
ATOM 2269 C CA . ASN B 1 143 ? -42.631 -21.443 19.162 1.00 34.33 425 ASN B CA 1
ATOM 2270 C C . ASN B 1 143 ? -41.856 -22.387 18.296 1.00 29.72 425 ASN B C 1
ATOM 2271 O O . ASN B 1 143 ? -41.414 -23.431 18.744 1.00 34.06 425 ASN B O 1
ATOM 2276 N N . VAL B 1 144 ? -41.718 -22.035 17.047 1.00 29.55 426 VAL B N 1
ATOM 2277 C CA . VAL B 1 144 ? -41.005 -22.901 16.094 1.00 33.26 426 VAL B CA 1
ATOM 2278 C C . VAL B 1 144 ? -39.722 -22.239 15.660 1.00 28.71 426 VAL B C 1
ATOM 2279 O O . VAL B 1 144 ? -39.743 -21.135 15.148 1.00 29.83 426 VAL B O 1
ATOM 2283 N N . GLU B 1 145 ? -38.603 -22.874 15.928 1.00 30.86 427 GLU B N 1
ATOM 2284 C CA . GLU B 1 145 ? -37.316 -22.247 15.592 1.00 34.51 427 GLU B CA 1
ATOM 2285 C C . GLU B 1 145 ? -37.123 -22.327 14.083 1.00 34.71 427 GLU B C 1
ATOM 2286 O O . GLU B 1 145 ? -37.241 -23.409 13.500 1.00 33.13 427 GLU B O 1
ATOM 2292 N N . VAL B 1 146 ? -36.843 -21.207 13.427 1.00 30.93 428 VAL B N 1
ATOM 2293 C CA . VAL B 1 146 ? -36.590 -21.286 12.000 1.00 29.67 428 VAL B CA 1
ATOM 2294 C C . VAL B 1 146 ? -35.123 -21.032 11.557 1.00 31.36 428 VAL B C 1
ATOM 2295 O O . VAL B 1 146 ? -34.728 -21.418 10.489 1.00 33.81 428 VAL B O 1
ATOM 2299 N N . PHE B 1 147 ? -34.336 -20.394 12.394 1.00 32.88 429 PHE B N 1
ATOM 2300 C CA . PHE B 1 147 ? -32.913 -20.305 12.213 1.00 33.50 429 PHE B CA 1
ATOM 2301 C C . PHE B 1 147 ? -32.309 -19.800 13.478 1.00 31.38 429 PHE B C 1
ATOM 2302 O O . PHE B 1 147 ? -33.026 -19.416 14.424 1.00 32.83 429 PHE B O 1
ATOM 2310 N N . LYS B 1 148 ? -30.986 -19.788 13.499 1.00 38.30 430 LYS B N 1
ATOM 2311 C CA . LYS B 1 148 ? -30.216 -19.328 14.659 1.00 42.56 430 LYS B CA 1
ATOM 2312 C C . LYS B 1 148 ? -29.389 -18.117 14.259 1.00 40.35 430 LYS B C 1
ATOM 2313 O O . LYS B 1 148 ? -29.104 -17.965 13.086 1.00 42.20 430 LYS B O 1
ATOM 2319 N N . ILE B 1 149 ? -29.052 -17.266 15.233 1.00 37.68 431 ILE B N 1
ATOM 2320 C CA . ILE B 1 149 ? -28.140 -16.136 15.099 1.00 39.83 431 ILE B CA 1
ATOM 2321 C C . ILE B 1 149 ? -27.099 -16.089 16.252 1.00 48.32 431 ILE B C 1
ATOM 2322 O O . ILE B 1 149 ? -27.441 -16.361 17.425 1.00 49.89 431 ILE B O 1
ATOM 2327 N N . HIS B 1 150 ? -25.851 -15.719 15.909 1.00 45.02 432 HIS B N 1
ATOM 2328 C CA . HIS B 1 150 ? -24.754 -15.461 16.854 1.00 47.53 432 HIS B CA 1
ATOM 2329 C C . HIS B 1 150 ? -24.286 -14.072 16.584 1.00 51.07 432 HIS B C 1
ATOM 2330 O O . HIS B 1 150 ? -23.904 -13.762 15.432 1.00 57.55 432 HIS B O 1
ATOM 2337 N N . ASP B 1 151 ? -24.295 -13.241 17.624 1.00 53.57 433 ASP B N 1
ATOM 2338 C CA . ASP B 1 151 ? -23.782 -11.884 17.538 1.00 63.80 433 ASP B CA 1
ATOM 2339 C C . ASP B 1 151 ? -22.671 -11.669 18.546 1.00 66.68 433 ASP B C 1
ATOM 2340 O O . ASP B 1 151 ? -22.810 -10.904 19.514 1.00 69.91 433 ASP B O 1
ATOM 2345 N N . ASP B 1 152 ? -21.554 -12.331 18.243 1.00 67.01 434 ASP B N 1
ATOM 2346 C CA . ASP B 1 152 ? -20.392 -12.448 19.124 1.00 67.00 434 ASP B CA 1
ATOM 2347 C C . ASP B 1 152 ? -19.387 -11.313 18.996 1.00 73.55 434 ASP B C 1
ATOM 2348 O O . ASP B 1 152 ? -19.250 -10.639 17.967 1.00 75.74 434 ASP B O 1
ATOM 2353 N N . TRP B 1 153 ? -18.654 -11.143 20.074 1.00 78.02 435 TRP B N 1
ATOM 2354 C CA . TRP B 1 153 ? -17.923 -9.941 20.315 1.00 69.79 435 TRP B CA 1
ATOM 2355 C C . TRP B 1 153 ? -16.727 -10.415 21.133 1.00 61.18 435 TRP B C 1
ATOM 2356 O O . TRP B 1 153 ? -16.899 -10.955 22.213 1.00 54.68 435 TRP B O 1
ATOM 2367 N N . VAL B 1 154 ? -15.536 -10.317 20.545 1.00 56.80 436 VAL B N 1
ATOM 2368 C CA . VAL B 1 154 ? -14.287 -10.639 21.225 1.00 55.07 436 VAL B CA 1
ATOM 2369 C C . VAL B 1 154 ? -13.443 -9.396 21.436 1.00 50.67 436 VAL B C 1
ATOM 2370 O O . VAL B 1 154 ? -13.183 -8.655 20.492 1.00 49.54 436 VAL B O 1
ATOM 2374 N N . HIS B 1 155 ? -12.988 -9.186 22.665 1.00 52.01 437 HIS B N 1
ATOM 2375 C CA . HIS B 1 155 ? -11.925 -8.214 22.933 1.00 56.59 437 HIS B CA 1
ATOM 2376 C C . HIS B 1 155 ? -10.568 -8.938 23.025 1.00 54.59 437 HIS B C 1
ATOM 2377 O O . HIS B 1 155 ? -10.294 -9.602 24.014 1.00 60.20 437 HIS B O 1
ATOM 2384 N N . ASP B 1 156 ? -9.740 -8.795 21.992 1.00 53.24 438 ASP B N 1
ATOM 2385 C CA . ASP B 1 156 ? -8.476 -9.523 21.833 1.00 54.14 438 ASP B CA 1
ATOM 2386 C C . ASP B 1 156 ? -7.381 -8.845 22.600 1.00 50.88 438 ASP B C 1
ATOM 2387 O O . ASP B 1 156 ? -7.164 -7.670 22.359 1.00 53.64 438 ASP B O 1
ATOM 2392 N N . THR B 1 157 ? -6.663 -9.552 23.475 1.00 51.43 439 THR B N 1
ATOM 2393 C CA . THR B 1 157 ? -5.258 -9.182 23.830 1.00 46.43 439 THR B CA 1
ATOM 2394 C C . THR B 1 157 ? -4.362 -10.315 23.391 1.00 44.60 439 THR B C 1
ATOM 2395 O O . THR B 1 157 ? -4.272 -11.344 24.068 1.00 47.28 439 THR B O 1
ATOM 2399 N N . HIS B 1 158 ? -3.761 -10.163 22.223 1.00 39.54 440 HIS B N 1
ATOM 2400 C CA . HIS B 1 158 ? -2.931 -11.194 21.660 1.00 41.99 440 HIS B CA 1
ATOM 2401 C C . HIS B 1 158 ? -1.494 -10.699 21.703 1.00 44.75 440 HIS B C 1
ATOM 2402 O O . HIS B 1 158 ? -1.250 -9.556 21.374 1.00 53.67 440 HIS B O 1
ATOM 2409 N N . GLY B 1 159 ? -0.554 -11.554 22.110 1.00 42.98 441 GLY B N 1
ATOM 2410 C CA . GLY B 1 159 ? 0.849 -11.211 22.046 1.00 39.99 441 GLY B CA 1
ATOM 2411 C C . GLY B 1 159 ? 1.830 -12.349 21.916 1.00 37.28 441 GLY B C 1
ATOM 2412 O O . GLY B 1 159 ? 1.483 -13.495 21.591 1.00 34.40 441 GLY B O 1
ATOM 2413 N N . SER B 1 160 ? 3.081 -11.998 22.168 1.00 34.55 442 SER B N 1
ATOM 2414 C CA . SER B 1 160 ? 4.184 -12.898 22.012 1.00 35.04 442 SER B CA 1
ATOM 2415 C C . SER B 1 160 ? 4.978 -12.909 23.296 1.00 34.55 442 SER B C 1
ATOM 2416 O O . SER B 1 160 ? 5.102 -11.858 23.960 1.00 34.18 442 SER B O 1
ATOM 2419 N N . ALA B 1 161 ? 5.512 -14.069 23.654 1.00 32.71 443 ALA B N 1
ATOM 2420 C CA . ALA B 1 161 ? 6.548 -14.132 24.687 1.00 33.69 443 ALA B CA 1
ATOM 2421 C C . ALA B 1 161 ? 7.901 -13.997 23.940 1.00 33.04 443 ALA B C 1
ATOM 2422 O O . ALA B 1 161 ? 8.131 -14.744 23.018 1.00 29.21 443 ALA B O 1
ATOM 2424 N N . LEU B 1 162 ? 8.766 -13.079 24.376 1.00 28.95 444 LEU B N 1
ATOM 2425 C CA . LEU B 1 162 ? 9.982 -12.713 23.684 1.00 30.15 444 LEU B CA 1
ATOM 2426 C C . LEU B 1 162 ? 11.106 -12.898 24.658 1.00 29.23 444 LEU B C 1
ATOM 2427 O O . LEU B 1 162 ? 11.043 -12.354 25.768 1.00 27.68 444 LEU B O 1
ATOM 2432 N N . VAL B 1 163 ? 12.107 -13.682 24.270 1.00 27.81 445 VAL B N 1
ATOM 2433 C CA . VAL B 1 163 ? 13.298 -13.869 25.068 1.00 26.47 445 VAL B CA 1
ATOM 2434 C C . VAL B 1 163 ? 14.373 -12.937 24.507 1.00 28.26 445 VAL B C 1
ATOM 2435 O O . VAL B 1 163 ? 14.300 -12.549 23.367 1.00 24.03 445 VAL B O 1
ATOM 2439 N N . SER B 1 164 ? 15.377 -12.613 25.321 1.00 29.50 446 SER B N 1
ATOM 2440 C CA . SER B 1 164 ? 16.472 -11.798 24.864 1.00 31.65 446 SER B CA 1
ATOM 2441 C C . SER B 1 164 ? 17.713 -12.097 25.648 1.00 29.46 446 SER B C 1
ATOM 2442 O O . SER B 1 164 ? 17.655 -12.420 26.830 1.00 31.63 446 SER B O 1
ATOM 2445 N N . TYR B 1 165 ? 18.838 -12.007 24.949 1.00 28.26 447 TYR B N 1
ATOM 2446 C CA . TYR B 1 165 ? 20.144 -12.347 25.497 1.00 25.99 447 TYR B CA 1
ATOM 2447 C C . TYR B 1 165 ? 21.075 -11.219 25.156 1.00 27.98 447 TYR B C 1
ATOM 2448 O O . TYR B 1 165 ? 21.120 -10.778 23.979 1.00 31.87 447 TYR B O 1
ATOM 2457 N N . VAL B 1 166 ? 21.780 -10.728 26.182 1.00 27.32 448 VAL B N 1
ATOM 2458 C CA . VAL B 1 166 ? 22.755 -9.662 26.046 1.00 29.18 448 VAL B CA 1
ATOM 2459 C C . VAL B 1 166 ? 24.076 -10.192 26.581 1.00 27.85 448 VAL B C 1
ATOM 2460 O O . VAL B 1 166 ? 24.159 -10.753 27.684 1.00 29.98 448 VAL B O 1
ATOM 2464 N N . ASN B 1 167 ? 25.118 -10.017 25.795 1.00 27.85 449 ASN B N 1
ATOM 2465 C CA . ASN B 1 167 ? 26.473 -10.260 26.267 1.00 28.86 449 ASN B CA 1
ATOM 2466 C C . ASN B 1 167 ? 27.013 -8.973 26.951 1.00 30.91 449 ASN B C 1
ATOM 2467 O O . ASN B 1 167 ? 27.360 -8.003 26.302 1.00 30.76 449 ASN B O 1
ATOM 2472 N N . ASN B 1 168 ? 27.070 -9.010 28.265 1.00 32.21 450 ASN B N 1
ATOM 2473 C CA . ASN B 1 168 ? 27.488 -7.886 29.070 1.00 38.09 450 ASN B CA 1
ATOM 2474 C C . ASN B 1 168 ? 28.993 -7.689 29.169 1.00 35.24 450 ASN B C 1
ATOM 2475 O O . ASN B 1 168 ? 29.413 -6.780 29.804 1.00 39.80 450 ASN B O 1
ATOM 2480 N N . ASN B 1 169 ? 29.803 -8.505 28.519 1.00 40.05 451 ASN B N 1
ATOM 2481 C CA . ASN B 1 169 ? 31.200 -8.141 28.338 1.00 48.45 451 ASN B CA 1
ATOM 2482 C C . ASN B 1 169 ? 31.357 -6.852 27.510 1.00 59.16 451 ASN B C 1
ATOM 2483 O O . ASN B 1 169 ? 32.427 -6.215 27.557 1.00 67.94 451 ASN B O 1
#